Protein AF-A0A970T7T0-F1 (afdb_monomer_lite)

Secondary structure (DSSP, 8-state):
------HHHHH--EEETTEEBTTEEEEEEE-S-EEEEEEEEETTEEEEEEEEEE-TT---SEEEEE--HHHHHH--S-EEE-SSSEEEEEE-SS--EEEEEEEEETTEEEEETTS--TT-EEEEE--S-EEEEEEETTTTEEEEEEEPPP-TTTGGG--S--EEEE-HHHHHH-SEEEE-TTPEEEEE-BTTB---EEEEEEPPPHHHHHHHHHHHHHHHHTTT-PPPTTTHHHHHHHHSS--

Sequence (243 aa):
MNTILNRNLLENTNFSSNTLSPFSFLVHPLAKPGTYGIEIYENNNLIHTNQIISSNENKETSLNIDLYLPSLRAQKGSFKINGDHAYLLFYNSQSFSKNRVIIKDKDSVVYDSISPVKGDLFVLNLLKPGEYTLNSNSLKTSMKLNVQYPDLKRDKLSDAMTRINLNSHSIKAIDSQSLLPNQGVIIQLGDGLKDFNIEYTKSYDKKLENSVVNELKRMARSGIKVPTDRSKKQIIKKFSIRK

Structure (mmCIF, N/CA/C/O backbone):
data_AF-A0A970T7T0-F1
#
_entry.id   AF-A0A970T7T0-F1
#
loop_
_atom_site.group_PDB
_atom_site.id
_atom_site.type_symbol
_atom_site.label_atom_id
_atom_site.label_alt_id
_atom_site.label_comp_id
_atom_site.label_asym_id
_atom_site.label_entity_id
_atom_site.label_seq_id
_atom_site.pdbx_PDB_ins_code
_atom_site.Cartn_x
_atom_site.Cartn_y
_atom_site.Cartn_z
_atom_site.occupancy
_atom_site.B_iso_or_equiv
_atom_site.auth_seq_id
_atom_site.auth_comp_id
_atom_site.auth_asym_id
_atom_site.auth_atom_id
_atom_site.pdbx_PDB_model_num
ATOM 1 N N . MET A 1 1 ? 23.443 24.463 7.632 1.00 42.34 1 MET A N 1
ATOM 2 C CA . MET A 1 1 ? 22.574 23.279 7.784 1.00 42.34 1 MET A CA 1
ATOM 3 C C . MET A 1 1 ? 23.032 22.266 6.745 1.00 42.34 1 MET A C 1
ATOM 5 O O . MET A 1 1 ? 22.950 22.575 5.564 1.00 42.34 1 MET A O 1
ATOM 9 N N . ASN A 1 2 ? 23.631 21.144 7.153 1.00 42.06 2 ASN A N 1
ATOM 10 C CA . ASN A 1 2 ? 24.108 20.130 6.207 1.00 42.06 2 ASN A CA 1
ATOM 11 C C . ASN A 1 2 ? 22.938 19.219 5.833 1.00 42.06 2 ASN A C 1
ATOM 13 O O . ASN A 1 2 ? 22.424 18.500 6.685 1.00 42.06 2 ASN A O 1
ATOM 17 N N . THR A 1 3 ? 22.508 19.258 4.575 1.00 53.78 3 THR A N 1
ATOM 18 C CA . THR A 1 3 ? 21.511 18.319 4.055 1.00 53.78 3 THR A CA 1
ATOM 19 C C . THR A 1 3 ? 22.173 16.956 3.881 1.00 53.78 3 THR A C 1
ATOM 21 O O . THR A 1 3 ? 22.986 16.770 2.978 1.00 53.78 3 THR A O 1
ATOM 24 N N . ILE A 1 4 ? 21.852 16.004 4.757 1.00 67.62 4 ILE A N 1
ATOM 25 C CA . ILE A 1 4 ? 22.320 14.620 4.642 1.00 67.62 4 ILE A CA 1
ATOM 26 C C . ILE A 1 4 ? 21.318 13.866 3.771 1.00 67.62 4 ILE A C 1
ATOM 28 O O . ILE A 1 4 ? 20.176 13.642 4.166 1.00 67.62 4 ILE A O 1
ATOM 32 N N . LEU A 1 5 ? 21.742 13.490 2.566 1.00 69.00 5 LEU A N 1
ATOM 33 C CA . LEU A 1 5 ? 20.943 12.659 1.674 1.00 69.00 5 LEU A CA 1
ATOM 34 C C . LEU A 1 5 ? 21.033 11.201 2.132 1.00 69.00 5 LEU A C 1
ATOM 36 O O . LEU A 1 5 ? 22.108 10.601 2.080 1.00 69.00 5 LEU A O 1
ATOM 40 N N . ASN A 1 6 ? 19.915 10.611 2.556 1.00 72.56 6 ASN A N 1
ATOM 41 C CA . ASN A 1 6 ? 19.882 9.189 2.883 1.00 72.56 6 ASN A CA 1
ATOM 42 C C . ASN A 1 6 ? 19.866 8.363 1.588 1.00 72.56 6 ASN A C 1
ATOM 44 O O . ASN A 1 6 ? 18.818 8.084 1.006 1.00 72.56 6 ASN A O 1
ATOM 48 N N . ARG A 1 7 ? 21.062 7.993 1.127 1.00 76.94 7 ARG A N 1
ATOM 49 C CA . ARG A 1 7 ? 21.278 7.249 -0.118 1.00 76.94 7 ARG A CA 1
ATOM 50 C C . ARG A 1 7 ? 20.513 5.923 -0.158 1.00 76.94 7 ARG A C 1
ATOM 52 O O . ARG A 1 7 ? 19.987 5.574 -1.208 1.00 76.94 7 ARG A O 1
ATOM 59 N N . ASN A 1 8 ? 20.365 5.250 0.983 1.00 75.00 8 ASN A N 1
ATOM 60 C CA . ASN A 1 8 ? 19.641 3.981 1.069 1.00 75.00 8 ASN A CA 1
ATOM 61 C C . ASN A 1 8 ? 18.155 4.131 0.720 1.00 75.00 8 ASN A C 1
ATOM 63 O O . ASN A 1 8 ? 17.565 3.201 0.182 1.00 75.00 8 ASN A O 1
ATOM 67 N N . LEU A 1 9 ? 17.552 5.298 0.981 1.00 73.25 9 LEU A N 1
ATOM 68 C CA . LEU A 1 9 ? 16.178 5.573 0.556 1.00 73.25 9 LEU A CA 1
ATOM 69 C C . LEU A 1 9 ? 16.088 5.647 -0.974 1.00 73.25 9 LEU A C 1
ATOM 71 O O . LEU A 1 9 ? 15.181 5.073 -1.565 1.00 73.25 9 LEU A O 1
ATOM 75 N N . LEU A 1 10 ? 17.049 6.314 -1.616 1.00 76.75 10 LEU A N 1
ATOM 76 C CA . LEU A 1 10 ? 17.049 6.543 -3.065 1.00 76.75 10 LEU A CA 1
ATOM 77 C C . LEU A 1 10 ? 17.470 5.321 -3.885 1.00 76.75 10 LEU A C 1
ATOM 79 O O . LEU A 1 10 ? 17.088 5.197 -5.046 1.00 76.75 10 LEU A O 1
ATOM 83 N N . GLU A 1 11 ? 18.290 4.449 -3.305 1.00 80.56 11 GLU A N 1
ATOM 84 C CA . GLU A 1 11 ? 18.780 3.239 -3.968 1.00 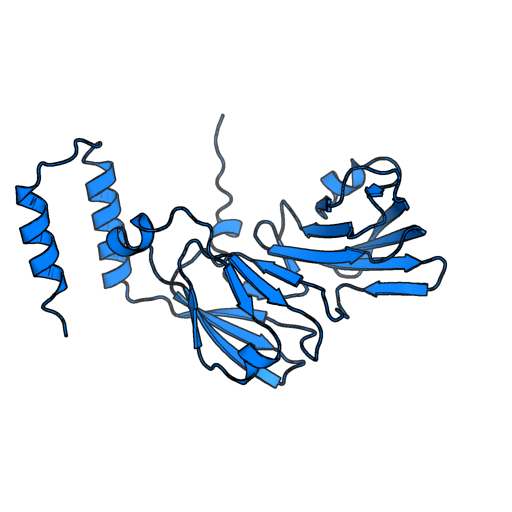80.56 11 GLU A CA 1
ATOM 85 C C . GLU A 1 11 ? 17.885 2.023 -3.734 1.00 80.56 11 GLU A C 1
ATOM 87 O O . GLU A 1 11 ? 18.075 0.999 -4.399 1.00 80.56 11 GLU A O 1
ATOM 92 N N . ASN A 1 12 ? 16.898 2.120 -2.835 1.00 82.81 12 ASN A N 1
ATOM 93 C CA . ASN A 1 12 ? 15.974 1.020 -2.650 1.00 82.81 12 ASN A CA 1
ATOM 94 C C . ASN A 1 12 ? 15.114 0.827 -3.903 1.00 82.81 12 ASN A C 1
ATOM 96 O O . ASN A 1 12 ? 14.563 1.754 -4.493 1.00 82.81 12 ASN A O 1
ATOM 100 N N . THR A 1 13 ? 15.044 -0.426 -4.311 1.00 88.12 13 THR A N 1
ATOM 101 C CA . THR A 1 13 ? 14.460 -0.884 -5.564 1.00 88.12 13 THR A CA 1
ATOM 102 C C . THR A 1 13 ? 13.574 -2.113 -5.364 1.00 88.12 13 THR A C 1
ATOM 104 O O . THR A 1 13 ? 13.055 -2.653 -6.338 1.00 88.12 13 THR A O 1
ATOM 107 N N . ASN A 1 14 ? 13.377 -2.525 -4.107 1.00 90.44 14 ASN A N 1
ATOM 108 C CA . ASN A 1 14 ? 12.529 -3.641 -3.724 1.00 90.44 14 ASN A CA 1
ATOM 109 C C . ASN A 1 14 ? 11.437 -3.149 -2.776 1.00 90.44 14 ASN A C 1
ATOM 111 O O . ASN A 1 14 ? 11.719 -2.547 -1.736 1.00 90.44 14 ASN A O 1
ATOM 115 N N . PHE A 1 15 ? 10.188 -3.423 -3.132 1.00 92.38 15 PHE A N 1
ATOM 116 C CA . PHE A 1 15 ? 9.011 -2.994 -2.388 1.00 92.38 15 PHE A CA 1
ATOM 117 C C . PHE A 1 15 ? 8.087 -4.182 -2.166 1.00 92.38 15 PHE A C 1
ATOM 119 O O . PHE A 1 15 ? 7.954 -5.044 -3.027 1.00 92.38 15 PHE A O 1
ATOM 126 N N . SER A 1 16 ? 7.432 -4.223 -1.016 1.00 92.88 16 SER A N 1
ATOM 127 C CA . SER A 1 16 ? 6.485 -5.276 -0.660 1.00 92.88 16 SER A CA 1
ATOM 128 C C . SER A 1 16 ? 5.250 -4.639 -0.051 1.00 92.88 16 SER A C 1
ATOM 130 O O . SER A 1 16 ? 5.368 -3.651 0.676 1.00 92.88 16 SER A O 1
ATOM 132 N N . SER A 1 17 ? 4.082 -5.227 -0.289 1.00 93.25 17 SER A N 1
ATOM 133 C CA . SER A 1 17 ? 2.818 -4.770 0.293 1.00 93.25 17 SER A CA 1
ATOM 134 C C . SER A 1 17 ? 2.798 -4.814 1.827 1.00 93.25 17 SER A C 1
ATOM 136 O O . SER A 1 17 ? 2.003 -4.113 2.445 1.00 93.25 17 SER A O 1
ATOM 138 N N . ASN A 1 18 ? 3.673 -5.612 2.453 1.00 91.25 18 ASN A N 1
ATOM 139 C CA . ASN A 1 18 ? 3.819 -5.696 3.912 1.00 91.25 18 ASN A CA 1
ATOM 140 C C . ASN A 1 18 ? 4.935 -4.808 4.490 1.00 91.25 18 ASN A C 1
ATOM 142 O O . ASN A 1 18 ? 5.164 -4.843 5.698 1.00 91.25 18 ASN A O 1
ATOM 146 N N . THR A 1 19 ? 5.631 -4.038 3.649 1.00 92.00 19 THR A N 1
ATOM 147 C CA . THR A 1 19 ? 6.710 -3.139 4.064 1.00 92.00 19 THR A CA 1
ATOM 148 C C . THR A 1 19 ? 6.323 -1.700 3.746 1.00 92.00 19 THR A C 1
ATOM 150 O O . THR A 1 19 ? 6.212 -1.313 2.580 1.00 92.00 19 THR A O 1
ATOM 153 N N . LEU A 1 20 ? 6.157 -0.887 4.786 1.00 92.44 20 LEU A N 1
ATOM 154 C CA . LEU A 1 20 ? 5.926 0.547 4.643 1.00 92.44 20 LEU A CA 1
ATOM 155 C C . LEU A 1 20 ? 7.251 1.299 4.666 1.00 92.44 20 LEU A C 1
ATOM 157 O O . LEU A 1 20 ? 8.249 0.819 5.210 1.00 92.44 20 LEU A O 1
ATOM 161 N N . SER A 1 21 ? 7.275 2.448 3.996 1.00 89.12 21 SER A N 1
ATOM 162 C CA . SER A 1 21 ? 8.504 3.196 3.759 1.00 89.12 21 SER A CA 1
ATOM 163 C C . SER A 1 21 ? 8.245 4.683 3.546 1.00 89.12 21 SER A C 1
ATOM 165 O O . SER A 1 21 ? 7.092 5.083 3.385 1.00 89.12 21 SER A O 1
ATOM 167 N N . PRO A 1 22 ? 9.297 5.510 3.431 1.00 88.00 22 PRO A N 1
ATOM 168 C CA . PRO A 1 22 ? 9.114 6.928 3.128 1.00 88.00 22 PRO A CA 1
ATOM 169 C C . PRO A 1 22 ? 8.488 7.188 1.749 1.00 88.00 22 PRO A C 1
ATOM 171 O O . PRO A 1 22 ? 7.989 8.281 1.497 1.00 88.00 22 PRO A O 1
ATOM 174 N N . PHE A 1 23 ? 8.512 6.196 0.850 1.00 87.00 23 PHE A N 1
ATOM 175 C CA . PHE A 1 23 ? 7.967 6.289 -0.507 1.00 87.00 23 PHE A CA 1
ATOM 176 C C . PHE A 1 23 ? 6.775 5.367 -0.747 1.00 87.00 23 PHE A C 1
ATOM 178 O O . PHE A 1 23 ? 6.356 5.219 -1.896 1.00 87.00 23 PHE A O 1
ATOM 185 N N . SER A 1 24 ? 6.242 4.741 0.304 1.00 91.06 24 SER A N 1
ATOM 186 C CA . SER A 1 24 ? 5.063 3.892 0.205 1.00 91.06 24 SER A CA 1
ATOM 187 C C . SER A 1 24 ? 4.129 4.075 1.389 1.00 91.06 24 SER A C 1
ATOM 189 O O . SER A 1 24 ? 4.560 4.197 2.534 1.00 91.06 24 SER A O 1
ATOM 191 N N . PHE A 1 25 ? 2.833 4.068 1.113 1.00 93.50 25 PHE A N 1
ATOM 192 C CA . PHE A 1 25 ? 1.818 4.199 2.143 1.00 93.50 25 PHE A CA 1
ATOM 193 C C . PHE A 1 25 ? 0.591 3.357 1.832 1.00 93.50 25 PHE A C 1
ATOM 195 O O . PHE A 1 25 ? 0.251 3.101 0.677 1.00 93.50 25 PHE A O 1
ATOM 202 N N . LEU A 1 26 ? -0.063 2.922 2.897 1.00 96.50 26 LEU A N 1
ATOM 203 C CA . LEU A 1 26 ? -1.280 2.133 2.867 1.00 96.50 26 LEU A CA 1
ATOM 204 C C . LEU A 1 26 ? -2.449 3.032 3.248 1.00 96.50 26 LEU A C 1
ATOM 206 O O . LEU A 1 26 ? -2.355 3.793 4.207 1.00 96.50 26 LEU A O 1
ATOM 210 N N . VAL A 1 27 ? -3.540 2.949 2.501 1.00 96.38 27 VAL A N 1
ATOM 211 C CA . VAL A 1 27 ? -4.749 3.736 2.727 1.00 96.38 27 VAL A CA 1
ATOM 212 C C . VAL A 1 27 ? -5.906 2.792 3.000 1.00 96.38 27 VAL A C 1
ATOM 214 O O . VAL A 1 27 ? -6.152 1.881 2.210 1.00 96.38 27 VAL A O 1
ATOM 217 N N . HIS A 1 28 ? -6.620 3.040 4.092 1.00 96.00 28 HIS A N 1
ATOM 218 C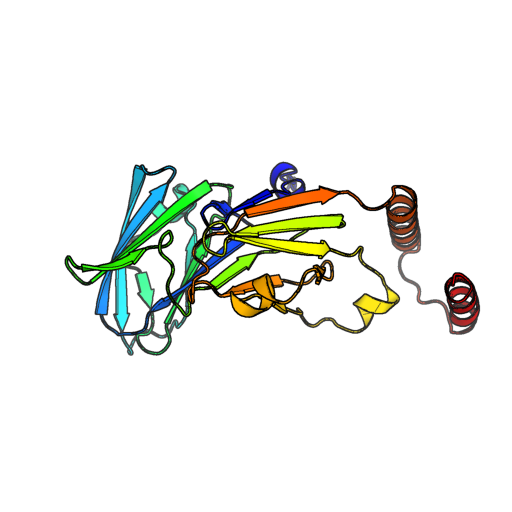 CA . HIS A 1 28 ? -7.822 2.311 4.472 1.00 96.00 28 HIS A CA 1
ATOM 219 C C . HIS A 1 28 ? -9.004 3.280 4.625 1.00 96.00 28 HIS A C 1
ATOM 221 O O . HIS A 1 28 ? -8.899 4.236 5.401 1.00 96.00 28 HIS A O 1
ATOM 227 N N . PRO A 1 29 ? -10.125 3.073 3.913 1.00 94.31 29 PRO A N 1
ATOM 228 C CA . PRO A 1 29 ? -11.343 3.836 4.148 1.00 94.31 29 PRO A CA 1
ATOM 229 C C . PRO A 1 29 ? -12.037 3.365 5.433 1.00 94.31 29 PRO A C 1
ATOM 231 O O . PRO A 1 29 ? -12.424 2.204 5.551 1.00 94.31 29 PRO A O 1
ATOM 234 N N . LEU A 1 30 ? -12.263 4.280 6.373 1.00 91.94 30 LEU A N 1
ATOM 235 C CA . LEU A 1 30 ? -13.041 4.017 7.580 1.00 91.94 30 LEU A CA 1
ATOM 236 C C . LEU A 1 30 ? -14.498 4.425 7.329 1.00 91.94 30 LEU A C 1
ATOM 238 O O . LEU A 1 30 ? -14.818 5.603 7.192 1.00 91.94 30 LEU A O 1
ATOM 242 N N . ALA A 1 31 ? -15.376 3.431 7.209 1.00 79.75 31 ALA A N 1
ATOM 243 C CA . ALA A 1 31 ? -16.702 3.631 6.626 1.00 79.75 31 ALA A CA 1
ATOM 244 C C . ALA A 1 31 ? -17.789 4.119 7.598 1.00 79.75 31 ALA A C 1
ATOM 246 O O . ALA A 1 31 ? -18.868 4.485 7.136 1.00 79.75 31 ALA A O 1
ATOM 247 N N . LYS A 1 32 ? -17.575 4.037 8.917 1.00 88.44 32 LYS A N 1
ATOM 248 C CA . LYS A 1 32 ? -18.618 4.320 9.910 1.00 88.44 32 LYS A CA 1
ATOM 249 C C . LYS A 1 32 ? -18.076 5.154 11.075 1.00 88.44 32 LYS A C 1
ATOM 251 O O . LYS A 1 32 ? -16.937 4.931 11.486 1.00 88.44 32 LYS A O 1
ATOM 256 N N . PRO A 1 33 ? -18.902 6.045 11.651 1.00 93.69 33 PRO A N 1
ATOM 257 C CA . PRO A 1 33 ? -18.618 6.652 12.944 1.00 93.69 33 PRO A CA 1
ATOM 258 C C . PRO A 1 33 ? -18.507 5.587 14.040 1.00 93.69 33 PRO A C 1
ATOM 260 O O . PRO A 1 33 ? -19.240 4.595 14.038 1.00 93.69 33 PRO A O 1
ATOM 263 N N . GLY A 1 34 ? -17.627 5.817 15.008 1.00 94.75 34 GLY A N 1
ATOM 264 C CA . GLY A 1 34 ? -17.376 4.892 16.106 1.00 94.75 34 GLY A CA 1
ATOM 265 C C . GLY A 1 34 ? -16.048 5.148 16.809 1.00 94.75 34 GLY A C 1
ATOM 266 O O . GLY A 1 34 ? -15.240 5.974 16.381 1.00 94.75 34 GLY A O 1
ATOM 267 N N . THR A 1 35 ? -15.817 4.411 17.893 1.00 96.12 35 THR A N 1
ATOM 268 C CA . THR A 1 35 ? -14.528 4.390 18.591 1.00 96.12 35 THR A CA 1
ATOM 269 C C . THR A 1 35 ? -13.853 3.060 18.323 1.00 96.12 35 THR A C 1
ATOM 271 O O . THR A 1 35 ? -14.355 2.013 18.726 1.00 96.12 35 THR A O 1
ATOM 274 N N . TYR A 1 36 ? -12.697 3.116 17.680 1.00 96.69 36 TYR A N 1
ATOM 275 C CA . TYR A 1 36 ? -11.934 1.949 17.272 1.00 96.69 36 TYR A CA 1
ATOM 276 C C . TYR A 1 36 ? -10.633 1.856 18.059 1.00 96.69 36 TYR A C 1
ATOM 278 O O . TYR A 1 36 ? -9.975 2.868 18.296 1.00 96.69 36 TYR A O 1
ATOM 286 N N . GLY A 1 37 ? -10.233 0.647 18.439 1.00 97.12 37 GLY A N 1
ATOM 287 C CA . GLY A 1 37 ? -8.870 0.374 18.887 1.00 97.12 37 GLY A CA 1
ATOM 288 C C . GLY A 1 37 ? -7.944 0.229 17.683 1.00 97.12 37 GLY A C 1
ATOM 289 O O . GLY A 1 37 ? -8.330 -0.378 16.689 1.00 97.12 37 GLY A O 1
ATOM 290 N N . ILE A 1 38 ? -6.727 0.761 17.766 1.00 97.06 38 ILE A N 1
ATOM 291 C CA . ILE A 1 38 ? -5.668 0.523 16.780 1.00 97.06 38 ILE A CA 1
ATOM 292 C C . ILE A 1 38 ? -4.473 -0.143 17.458 1.00 97.06 38 ILE A C 1
ATOM 294 O O . ILE A 1 38 ? -4.003 0.312 18.501 1.00 97.06 38 ILE A O 1
ATOM 298 N N . GLU A 1 39 ? -3.974 -1.207 16.840 1.00 97.38 39 GLU A N 1
ATOM 299 C CA . GLU A 1 39 ? -2.762 -1.921 17.228 1.00 97.38 39 GLU A CA 1
ATOM 300 C C . GLU A 1 39 ? -1.761 -1.852 16.075 1.00 97.38 39 GLU A C 1
ATOM 302 O O . GLU A 1 39 ? -2.084 -2.168 14.927 1.00 97.38 39 GLU A O 1
ATOM 307 N N . ILE A 1 40 ? -0.537 -1.428 16.381 1.00 96.94 40 ILE A N 1
ATOM 308 C CA . ILE A 1 40 ? 0.537 -1.284 15.402 1.00 96.94 40 ILE A CA 1
ATOM 309 C C . ILE A 1 40 ? 1.662 -2.228 15.786 1.00 96.94 40 ILE A C 1
ATOM 311 O O . ILE A 1 40 ? 2.213 -2.160 16.888 1.00 96.94 40 ILE A O 1
ATOM 315 N N . TYR A 1 41 ? 2.025 -3.078 14.836 1.00 96.62 41 TYR A N 1
ATOM 316 C CA . TYR A 1 41 ? 3.097 -4.042 14.962 1.00 96.62 41 TYR A CA 1
ATOM 317 C C . TYR A 1 41 ? 4.257 -3.674 14.042 1.00 96.62 41 TYR A C 1
ATOM 319 O O . TYR A 1 41 ? 4.061 -3.210 12.917 1.00 96.62 41 TYR A O 1
ATOM 327 N N . GLU A 1 42 ? 5.469 -3.950 14.500 1.00 94.88 42 GLU A N 1
ATOM 328 C CA . GLU A 1 42 ? 6.690 -3.906 13.704 1.00 94.88 42 GLU A CA 1
ATOM 329 C C . GLU A 1 42 ? 7.410 -5.246 13.843 1.00 94.88 42 GLU A C 1
ATOM 331 O O . GLU A 1 42 ? 7.682 -5.705 14.953 1.00 94.88 42 GLU A O 1
ATOM 336 N N . ASN A 1 43 ? 7.690 -5.902 12.714 1.00 92.69 43 ASN A N 1
ATOM 337 C CA . ASN A 1 43 ? 8.299 -7.236 12.689 1.00 92.69 43 ASN A CA 1
ATOM 338 C C . ASN A 1 43 ? 7.560 -8.240 13.602 1.00 92.69 43 ASN A C 1
ATOM 340 O O . ASN A 1 43 ? 8.187 -9.005 14.330 1.00 92.69 43 ASN A O 1
ATOM 344 N N . ASN A 1 44 ? 6.221 -8.215 13.566 1.00 93.25 44 ASN A N 1
ATOM 345 C CA . ASN A 1 44 ? 5.300 -9.010 14.395 1.00 93.25 44 ASN A CA 1
ATOM 346 C C . ASN A 1 44 ? 5.294 -8.703 15.904 1.00 93.25 44 ASN A C 1
ATOM 348 O O . ASN A 1 44 ? 4.557 -9.354 16.640 1.00 93.25 44 ASN A O 1
ATOM 352 N N . ASN A 1 45 ? 6.032 -7.697 16.371 1.00 96.00 45 ASN A N 1
ATOM 353 C CA . ASN A 1 45 ? 5.980 -7.249 17.762 1.00 96.00 45 ASN A CA 1
ATOM 354 C C . ASN A 1 45 ? 5.014 -6.075 17.898 1.00 96.00 45 ASN A C 1
ATOM 356 O O . ASN A 1 45 ? 5.092 -5.136 17.111 1.00 96.00 45 ASN A O 1
ATOM 360 N N . LEU A 1 46 ? 4.121 -6.108 18.890 1.00 96.38 46 LEU A N 1
ATOM 361 C CA . LEU A 1 46 ? 3.242 -4.978 19.194 1.00 96.38 46 LEU A CA 1
ATOM 362 C C . LEU A 1 46 ? 4.091 -3.812 19.716 1.00 96.38 46 LEU A C 1
ATOM 364 O O . LEU A 1 46 ? 4.736 -3.941 20.756 1.00 96.38 46 LEU A O 1
ATOM 368 N N . ILE A 1 47 ? 4.097 -2.686 19.002 1.00 95.25 47 ILE A N 1
ATOM 369 C CA . ILE A 1 47 ? 4.918 -1.515 19.352 1.00 95.25 47 ILE A CA 1
ATOM 370 C C . ILE A 1 47 ? 4.099 -0.317 19.831 1.00 95.25 47 ILE A C 1
ATOM 372 O O . ILE A 1 47 ? 4.643 0.557 20.513 1.00 95.25 47 ILE A O 1
ATOM 376 N N . HIS A 1 48 ? 2.814 -0.253 19.478 1.00 95.50 48 HIS A N 1
ATOM 377 C CA . HIS A 1 48 ? 1.943 0.849 19.864 1.00 95.50 48 HIS A CA 1
ATOM 378 C C . HIS A 1 48 ? 0.469 0.439 19.841 1.00 95.50 48 HIS A C 1
ATOM 380 O O . HIS A 1 48 ? 0.042 -0.346 18.993 1.00 95.50 48 HIS A O 1
ATOM 386 N N . THR A 1 49 ? -0.308 1.016 20.753 1.00 95.38 49 THR A N 1
ATOM 387 C CA . THR A 1 49 ? -1.766 0.899 20.794 1.00 95.38 49 THR A CA 1
ATOM 388 C C . THR A 1 49 ? -2.366 2.275 21.011 1.00 95.38 49 THR A C 1
ATOM 390 O O . THR A 1 49 ? -1.849 3.042 21.824 1.00 95.38 49 THR A O 1
ATOM 393 N N . ASN A 1 50 ? -3.465 2.577 20.330 1.00 95.50 50 ASN A N 1
ATOM 394 C CA . ASN A 1 50 ? -4.194 3.827 20.520 1.00 95.50 50 ASN A CA 1
ATOM 395 C C . ASN A 1 50 ? -5.689 3.636 20.200 1.00 95.50 50 ASN A C 1
ATOM 397 O O . ASN A 1 50 ? -6.149 2.517 19.969 1.00 95.50 50 ASN A O 1
ATOM 401 N N . GLN A 1 51 ? -6.449 4.726 20.175 1.00 95.81 51 GLN A N 1
ATOM 402 C CA . GLN A 1 51 ? -7.838 4.770 19.745 1.00 95.81 51 GLN A CA 1
ATOM 403 C C . GLN A 1 51 ? -8.025 5.733 18.574 1.00 95.81 51 GLN A C 1
ATOM 405 O O . GLN A 1 51 ? -7.365 6.768 18.495 1.00 95.81 51 GLN A O 1
ATOM 410 N N . ILE A 1 52 ? -8.975 5.412 17.703 1.00 95.81 52 ILE A N 1
ATOM 411 C CA . ILE A 1 52 ? -9.488 6.285 16.650 1.00 95.81 52 ILE A CA 1
ATOM 412 C C . ILE A 1 52 ? -10.937 6.612 17.002 1.00 95.81 52 ILE A C 1
ATOM 414 O O . ILE A 1 52 ? -11.769 5.717 17.114 1.00 95.81 52 ILE A O 1
ATOM 418 N N . ILE A 1 53 ? -11.238 7.891 17.175 1.00 95.56 53 ILE A N 1
ATOM 419 C CA . ILE A 1 53 ? -12.578 8.418 17.417 1.00 95.56 53 ILE A CA 1
ATOM 420 C C . ILE A 1 53 ? -13.074 9.015 16.104 1.00 95.56 53 ILE A C 1
ATOM 422 O O . ILE A 1 53 ? -12.655 10.102 15.695 1.00 95.56 53 ILE A O 1
ATOM 426 N N . SER A 1 54 ? -13.960 8.285 15.441 1.00 95.81 54 SER A N 1
ATOM 427 C CA . SER A 1 54 ? -14.605 8.684 14.199 1.00 95.81 54 SER A CA 1
ATOM 428 C C . SER A 1 54 ? -15.996 9.251 14.497 1.00 95.81 54 SER A C 1
ATOM 430 O O . SER A 1 54 ? -16.839 8.567 15.074 1.00 95.81 54 SER A O 1
ATOM 432 N N . SER A 1 55 ? -16.229 10.520 14.164 1.00 94.81 55 SER A N 1
ATOM 433 C CA . SER A 1 55 ? -17.492 11.226 14.431 1.00 94.81 55 SER A CA 1
ATOM 434 C C . SER A 1 55 ? -17.750 12.282 13.365 1.00 94.81 55 SER A C 1
ATOM 436 O O . SER A 1 55 ? -16.820 12.971 12.953 1.00 94.81 55 SER A O 1
ATOM 438 N N . ASN A 1 56 ? -19.008 12.465 12.963 1.00 92.19 56 ASN A N 1
ATOM 439 C CA . ASN A 1 56 ? -19.405 13.440 11.938 1.00 92.19 56 ASN A CA 1
ATOM 440 C C . ASN A 1 56 ? -19.172 14.900 12.372 1.00 92.19 56 ASN A C 1
ATOM 442 O O . ASN A 1 56 ? -19.162 15.796 11.535 1.00 92.19 56 ASN A O 1
ATOM 446 N N . GLU A 1 57 ? -18.929 15.140 13.663 1.00 92.12 57 GLU A N 1
ATOM 447 C CA . GLU A 1 57 ? -18.564 16.456 14.201 1.00 92.12 57 GLU A CA 1
ATOM 448 C C . GLU A 1 57 ? -17.090 16.825 13.954 1.00 92.12 57 GLU A C 1
ATOM 450 O O . GLU A 1 57 ? -16.720 18.002 13.986 1.00 92.12 57 GLU A O 1
ATOM 455 N N . ASN A 1 58 ? -16.223 15.836 13.713 1.00 91.25 58 ASN A N 1
ATOM 456 C CA . ASN A 1 58 ? -14.811 16.084 13.429 1.00 91.25 58 ASN A CA 1
ATOM 457 C C . ASN A 1 58 ? -14.645 16.626 12.004 1.00 91.25 58 ASN A C 1
ATOM 459 O O . ASN A 1 58 ? -15.328 16.189 11.087 1.00 91.25 58 ASN A O 1
ATOM 463 N N . LYS A 1 59 ? -13.708 17.553 11.785 1.00 89.38 59 LYS A N 1
ATOM 464 C CA . LYS A 1 59 ? -13.535 18.197 10.467 1.00 89.38 59 LYS A CA 1
ATOM 465 C C . LYS A 1 59 ? -12.658 17.406 9.497 1.00 89.38 59 LYS A C 1
ATOM 467 O O . LYS A 1 59 ? -12.896 17.435 8.296 1.00 89.38 59 LYS A O 1
ATOM 472 N N . GLU A 1 60 ? -11.636 16.734 10.015 1.00 91.75 60 GLU A N 1
ATOM 473 C CA . GLU A 1 60 ? -10.616 16.077 9.196 1.00 91.75 60 GLU A CA 1
ATOM 474 C C . GLU A 1 60 ? -11.155 14.786 8.584 1.00 91.75 60 GLU A C 1
ATOM 476 O O . GLU A 1 60 ? -11.558 13.887 9.314 1.00 91.75 60 GLU A O 1
ATOM 481 N N . THR A 1 61 ? -11.130 14.655 7.260 1.00 91.44 61 THR A N 1
ATOM 482 C CA . THR A 1 61 ? -11.527 13.425 6.546 1.00 91.44 61 THR A CA 1
ATOM 483 C C . THR A 1 61 ? -10.344 12.503 6.255 1.00 91.44 61 THR A C 1
ATOM 485 O O . THR A 1 61 ? -10.523 11.398 5.747 1.00 91.44 61 THR A O 1
ATOM 488 N N . SER A 1 62 ? -9.125 12.923 6.597 1.00 93.12 62 SER A N 1
ATOM 489 C CA . SER A 1 62 ? -7.911 12.126 6.451 1.00 93.12 62 SER A CA 1
ATOM 490 C C . SER A 1 62 ? -7.087 12.146 7.729 1.00 93.12 62 SER A C 1
ATOM 492 O O . SER A 1 62 ? -6.816 13.217 8.271 1.00 93.12 62 SER A O 1
ATOM 494 N N . LEU A 1 63 ? -6.629 10.977 8.166 1.00 94.44 63 LEU A N 1
ATOM 495 C CA . LEU A 1 63 ? -5.702 10.838 9.280 1.00 94.44 63 LEU A CA 1
ATOM 496 C C . LEU A 1 63 ? -4.418 10.169 8.801 1.00 94.44 63 LEU A C 1
ATOM 498 O O . LEU A 1 63 ? -4.418 9.002 8.414 1.00 94.44 63 LEU A O 1
ATOM 502 N N . ASN A 1 64 ? -3.318 10.908 8.893 1.00 94.62 64 ASN A N 1
ATOM 503 C CA . ASN A 1 64 ? -1.992 10.435 8.520 1.00 94.62 64 ASN A CA 1
ATOM 504 C C . ASN A 1 64 ? -1.266 9.930 9.772 1.00 94.62 64 ASN A C 1
ATOM 506 O O . ASN A 1 64 ? -1.017 10.696 10.704 1.00 94.62 64 ASN A O 1
ATOM 510 N N . ILE A 1 65 ? -0.917 8.648 9.792 1.00 95.06 65 ILE A N 1
ATOM 511 C CA . ILE A 1 65 ? -0.254 7.984 10.913 1.00 95.06 65 ILE A CA 1
ATOM 512 C C . ILE A 1 65 ? 1.136 7.543 10.452 1.00 95.06 65 ILE A C 1
ATOM 514 O O . ILE A 1 65 ? 1.288 6.572 9.705 1.00 95.06 65 ILE A O 1
ATOM 518 N N . ASP A 1 66 ? 2.151 8.272 10.916 1.00 95.19 66 ASP A N 1
ATOM 519 C CA . ASP A 1 66 ? 3.552 7.889 10.757 1.00 95.19 66 ASP A CA 1
ATOM 520 C C . ASP A 1 66 ? 3.893 6.779 11.749 1.00 95.19 66 ASP A C 1
ATOM 522 O O . ASP A 1 66 ? 3.896 6.998 12.958 1.00 95.19 66 ASP A O 1
ATOM 526 N N . LEU A 1 67 ? 4.194 5.596 11.226 1.00 95.06 67 LEU A N 1
ATOM 527 C CA . LEU A 1 67 ? 4.511 4.389 11.974 1.00 95.06 67 LEU A CA 1
ATOM 528 C C . LEU A 1 67 ? 5.950 4.356 12.501 1.00 95.06 67 LEU A C 1
ATOM 530 O O . LEU A 1 67 ? 6.328 3.402 13.183 1.00 95.06 67 LEU A O 1
ATOM 534 N N . TYR A 1 68 ? 6.762 5.376 12.212 1.00 93.62 68 TYR A N 1
ATOM 535 C CA . TYR A 1 68 ? 8.070 5.509 12.834 1.00 93.62 68 TYR A CA 1
ATOM 536 C C . TYR A 1 68 ? 7.915 5.644 14.357 1.00 93.62 68 TYR A C 1
ATOM 538 O O . TYR A 1 68 ? 7.258 6.558 14.854 1.00 93.62 68 TYR A O 1
ATOM 546 N N . LEU A 1 69 ? 8.517 4.726 15.121 1.00 89.25 69 LEU A N 1
ATOM 547 C CA . LEU A 1 69 ? 8.243 4.564 16.553 1.00 89.25 69 LEU A CA 1
ATOM 548 C C . LEU A 1 69 ? 8.390 5.856 17.390 1.00 89.25 69 LEU A C 1
ATOM 550 O O . LEU A 1 69 ? 7.518 6.111 18.226 1.00 89.25 69 LEU A O 1
ATOM 554 N N . PRO A 1 70 ? 9.425 6.699 17.199 1.00 90.25 70 PRO A N 1
ATOM 555 C CA . PRO A 1 70 ? 9.490 8.003 17.859 1.00 90.25 70 PRO A CA 1
ATOM 556 C C . PRO A 1 70 ? 8.307 8.926 17.534 1.00 90.25 70 PRO A C 1
ATOM 558 O O . PRO A 1 70 ? 7.791 9.567 18.448 1.00 90.25 70 PRO A O 1
ATOM 561 N N . SER A 1 71 ? 7.848 8.960 16.277 1.00 88.56 71 SER A N 1
ATOM 562 C CA . SER A 1 71 ? 6.663 9.723 15.859 1.00 88.56 71 SER A CA 1
ATOM 563 C C . SER A 1 71 ? 5.400 9.193 16.540 1.00 88.56 71 SER A C 1
ATOM 565 O O . SER A 1 71 ? 4.665 9.972 17.143 1.00 88.56 71 SER A O 1
ATOM 567 N N . LEU A 1 72 ? 5.188 7.869 16.532 1.00 89.81 72 LEU A N 1
ATOM 568 C CA . LEU A 1 72 ? 4.038 7.227 17.185 1.00 89.81 72 LEU A CA 1
ATOM 569 C C . LEU A 1 72 ? 3.982 7.524 18.684 1.00 89.81 72 LEU A C 1
ATOM 571 O O . LEU A 1 72 ? 2.938 7.880 19.217 1.00 89.81 72 LEU A O 1
ATOM 575 N N . ARG A 1 73 ? 5.115 7.409 19.385 1.00 88.56 73 ARG A N 1
ATOM 576 C CA . ARG A 1 73 ? 5.181 7.668 20.833 1.00 88.56 73 ARG A CA 1
ATOM 577 C C . ARG A 1 73 ? 4.956 9.135 21.191 1.00 88.56 73 ARG A C 1
ATOM 579 O O . ARG A 1 73 ? 4.540 9.423 22.310 1.00 88.56 73 ARG A O 1
ATOM 586 N N . ALA A 1 74 ? 5.253 10.054 20.274 1.00 87.81 74 ALA A N 1
ATOM 587 C CA . ALA A 1 74 ? 4.997 11.475 20.470 1.00 87.81 74 ALA A CA 1
ATOM 588 C C . ALA A 1 74 ? 3.505 11.829 20.335 1.00 87.81 74 ALA A C 1
ATOM 590 O O . ALA A 1 74 ? 3.073 12.850 20.875 1.00 87.81 74 ALA A O 1
ATOM 591 N N . GLN A 1 75 ? 2.713 10.997 19.651 1.00 83.94 75 GLN A N 1
ATOM 592 C CA . GLN A 1 75 ? 1.273 11.194 19.522 1.00 83.94 75 GLN A CA 1
ATOM 593 C C . GLN A 1 75 ? 0.585 10.894 20.860 1.00 83.94 75 GLN A C 1
ATOM 595 O O . GLN A 1 75 ? 0.635 9.782 21.383 1.00 83.94 75 GLN A O 1
ATOM 600 N N . LYS A 1 76 ? -0.041 11.922 21.440 1.00 79.88 76 LYS A N 1
ATOM 601 C CA . LYS A 1 76 ? -0.760 11.833 22.716 1.00 79.88 76 LYS A CA 1
ATOM 602 C C . LYS A 1 76 ? -2.264 11.767 22.479 1.00 79.88 76 LYS A C 1
ATOM 604 O O . LYS A 1 76 ? -2.795 12.536 21.683 1.00 79.88 76 LYS A O 1
ATOM 609 N N . GLY A 1 77 ? -2.941 10.929 23.262 1.00 88.12 77 GLY A N 1
ATOM 610 C CA . GLY A 1 77 ? -4.394 10.769 23.210 1.00 88.12 77 GLY A CA 1
ATOM 611 C C . GLY A 1 77 ? -4.875 10.054 21.947 1.00 88.12 77 GLY A C 1
ATOM 612 O O . GLY A 1 77 ? -4.075 9.513 21.187 1.00 88.12 77 GLY A O 1
ATOM 613 N N . SER A 1 78 ? -6.191 10.055 21.750 1.00 91.69 78 SER A N 1
ATOM 614 C CA . SER A 1 78 ? -6.850 9.381 20.630 1.00 91.69 78 SER A CA 1
ATOM 615 C C . SER A 1 78 ? -6.750 10.189 19.338 1.00 91.69 78 SER A C 1
ATOM 617 O O . SER A 1 78 ? -6.834 11.421 19.343 1.00 91.69 78 SER A O 1
ATOM 619 N N . PHE A 1 79 ? -6.674 9.488 18.214 1.00 92.94 79 PHE A N 1
ATOM 620 C CA . PHE A 1 79 ? -6.850 10.091 16.903 1.00 92.94 79 PHE A CA 1
ATOM 621 C C . PHE A 1 79 ? -8.307 10.481 16.684 1.00 92.94 79 PHE A C 1
ATOM 623 O O . PHE A 1 79 ? -9.204 9.729 17.048 1.00 92.94 79 PHE A O 1
ATOM 630 N N . LYS A 1 80 ? -8.558 11.637 16.071 1.00 93.62 80 LYS A N 1
ATOM 631 C CA . LYS A 1 80 ? -9.914 12.111 15.766 1.00 93.62 80 LYS A CA 1
ATOM 632 C C . LYS A 1 80 ? -10.059 12.315 14.268 1.00 93.62 80 LYS A C 1
ATOM 634 O O . LYS A 1 80 ? -9.209 12.961 13.664 1.00 93.62 80 LYS A O 1
ATOM 639 N N . ILE A 1 81 ? -11.123 11.771 13.690 1.00 95.06 81 ILE A N 1
ATOM 640 C CA . ILE A 1 81 ? -11.408 11.855 12.254 1.00 95.06 81 ILE A CA 1
ATOM 641 C C . ILE A 1 81 ? -12.921 11.955 12.017 1.00 95.06 81 ILE A C 1
ATOM 643 O O . ILE A 1 81 ? -13.716 11.552 12.869 1.00 95.06 81 ILE A O 1
ATOM 647 N N . ASN A 1 82 ? -13.331 12.539 10.897 1.00 93.06 82 ASN A N 1
ATOM 648 C CA . ASN A 1 82 ? -14.719 12.599 10.456 1.00 93.06 82 ASN A CA 1
ATOM 649 C C . ASN A 1 82 ? -15.291 11.177 10.263 1.00 93.06 82 ASN A C 1
ATOM 651 O O . ASN A 1 82 ? -14.543 10.237 9.997 1.00 93.06 82 ASN A O 1
ATOM 655 N N . GLY A 1 83 ? -16.595 10.996 10.472 1.00 87.44 83 GLY A N 1
ATOM 656 C CA . GLY A 1 83 ? -17.271 9.701 10.318 1.00 87.44 83 GLY A CA 1
ATOM 657 C C . GLY A 1 83 ? -17.829 9.415 8.925 1.00 87.44 83 GLY A C 1
ATOM 658 O O . GLY A 1 83 ? -18.070 8.254 8.598 1.00 87.44 83 GLY A O 1
ATOM 659 N N . ASP A 1 84 ? -17.949 10.441 8.088 1.00 84.12 84 ASP A N 1
ATOM 660 C CA . ASP A 1 84 ? -18.385 10.362 6.703 1.00 84.12 84 ASP A CA 1
ATOM 661 C C . ASP A 1 84 ? -17.159 10.421 5.773 1.00 84.12 84 ASP A C 1
ATOM 663 O O . ASP A 1 84 ? -16.490 11.444 5.628 1.00 84.12 84 ASP A O 1
ATOM 667 N N . HIS A 1 85 ? -16.869 9.305 5.100 1.00 76.81 85 HIS A N 1
ATOM 668 C CA . HIS A 1 85 ? -15.792 9.188 4.101 1.00 76.81 85 HIS A CA 1
ATOM 669 C C . HIS A 1 85 ? -14.368 9.430 4.638 1.00 76.81 85 HIS A C 1
ATOM 671 O O . HIS A 1 85 ? -13.537 10.050 3.969 1.00 76.81 85 HIS A O 1
ATOM 677 N N . ALA A 1 86 ? -14.070 8.910 5.829 1.00 90.62 86 ALA A N 1
ATOM 678 C CA . ALA A 1 86 ? -12.742 8.983 6.422 1.00 90.62 86 ALA A CA 1
ATOM 679 C C . ALA A 1 86 ? -11.718 8.071 5.729 1.00 90.62 86 ALA A C 1
ATOM 681 O O . ALA A 1 86 ? -12.010 6.920 5.404 1.00 90.62 86 ALA A O 1
ATOM 682 N N . TYR A 1 87 ? -10.480 8.549 5.601 1.00 94.31 87 TYR A N 1
ATOM 683 C CA . TYR A 1 87 ? -9.337 7.761 5.141 1.00 94.31 87 TYR A CA 1
ATOM 684 C C . TYR A 1 87 ? -8.218 7.762 6.177 1.00 94.31 87 TYR A C 1
ATOM 686 O O . TYR A 1 87 ? -7.778 8.810 6.650 1.00 94.31 87 TYR A O 1
ATOM 694 N N . LEU A 1 88 ? -7.722 6.575 6.495 1.00 96.12 88 LEU A N 1
ATOM 695 C CA . LEU A 1 88 ? -6.541 6.378 7.321 1.00 96.12 88 LEU A CA 1
ATOM 696 C C . LEU A 1 88 ? -5.359 6.106 6.399 1.00 96.12 88 LEU A C 1
ATOM 698 O O . LEU A 1 88 ? -5.431 5.204 5.566 1.00 96.12 88 LEU A O 1
ATOM 702 N N . LEU A 1 89 ? -4.288 6.879 6.537 1.00 96.19 89 LEU A N 1
ATOM 703 C CA . LEU A 1 89 ? -3.073 6.753 5.744 1.00 96.19 89 LEU A CA 1
ATOM 704 C C . LEU A 1 89 ? -1.917 6.360 6.659 1.00 96.19 89 LEU A C 1
ATOM 706 O O . LEU A 1 89 ? -1.527 7.117 7.545 1.00 96.19 89 LEU A O 1
ATOM 710 N N . PHE A 1 90 ? -1.353 5.183 6.424 1.00 96.44 90 PHE A N 1
ATOM 711 C CA . PHE A 1 90 ? -0.255 4.613 7.196 1.00 96.44 90 PHE A CA 1
ATOM 712 C C . PHE A 1 90 ? 1.028 4.621 6.376 1.00 96.44 90 PHE A C 1
ATOM 714 O O . PHE A 1 90 ? 1.056 4.129 5.249 1.00 96.44 90 PHE A O 1
ATOM 721 N N . TYR A 1 91 ? 2.106 5.147 6.944 1.00 95.50 91 TYR A N 1
ATOM 722 C CA . TYR A 1 91 ? 3.410 5.238 6.285 1.00 95.50 91 TYR A CA 1
ATOM 723 C C . TYR A 1 91 ? 4.525 5.182 7.322 1.00 95.50 91 TYR A C 1
ATOM 725 O O . TYR A 1 91 ? 4.264 5.377 8.500 1.00 95.50 91 TYR A O 1
ATOM 733 N N . ASN A 1 92 ? 5.765 4.926 6.912 1.00 93.56 92 ASN A N 1
ATOM 734 C CA . ASN A 1 92 ? 6.912 5.001 7.816 1.00 93.56 92 ASN A CA 1
ATOM 735 C C . ASN A 1 92 ? 7.888 6.047 7.287 1.00 93.56 92 ASN A C 1
ATOM 737 O O . ASN A 1 92 ? 8.523 5.840 6.257 1.00 93.56 92 ASN A O 1
ATOM 741 N N . SER A 1 93 ? 7.986 7.193 7.961 1.00 91.31 93 SER A N 1
ATOM 742 C CA . SER A 1 93 ? 8.709 8.350 7.424 1.00 91.31 93 SER A CA 1
ATOM 743 C C . SER A 1 93 ? 10.233 8.203 7.413 1.00 91.31 93 SER A C 1
ATOM 745 O O . SER A 1 93 ? 10.900 8.974 6.721 1.00 91.31 93 SER A O 1
ATOM 747 N N . GLN A 1 94 ? 10.798 7.234 8.146 1.00 88.38 94 GLN A N 1
ATOM 748 C CA . GLN A 1 94 ? 12.251 7.127 8.348 1.00 88.38 94 GLN A CA 1
ATOM 749 C C . GLN A 1 94 ? 12.859 5.778 7.954 1.00 88.38 94 GLN A C 1
ATOM 751 O O . GLN A 1 94 ? 14.066 5.717 7.711 1.00 88.38 94 GLN A O 1
ATOM 756 N N . SER A 1 95 ? 12.081 4.695 7.894 1.00 85.88 95 SER A N 1
ATOM 757 C CA . SER A 1 95 ? 12.623 3.358 7.637 1.00 85.88 95 SER A CA 1
ATOM 758 C C . SER A 1 95 ? 11.745 2.513 6.720 1.00 85.88 95 SER A C 1
ATOM 760 O O . SER A 1 95 ? 10.545 2.732 6.587 1.00 85.88 95 SER A O 1
ATOM 762 N N . PHE A 1 96 ? 12.372 1.526 6.077 1.00 88.75 96 PHE A N 1
ATOM 763 C CA . PHE A 1 96 ? 11.666 0.418 5.441 1.00 88.75 96 PHE A CA 1
ATOM 764 C C . PHE A 1 96 ? 11.411 -0.634 6.508 1.00 88.75 96 PHE A C 1
ATOM 766 O O . PHE A 1 96 ? 12.356 -1.278 6.967 1.00 88.75 96 PHE A O 1
ATOM 773 N N . SER A 1 97 ? 10.158 -0.793 6.918 1.00 91.00 97 SER A N 1
ATOM 774 C CA . SER A 1 97 ? 9.824 -1.701 8.009 1.00 91.00 97 SER A CA 1
ATOM 775 C C . SER A 1 97 ? 8.589 -2.531 7.706 1.00 91.00 97 SER A C 1
ATOM 777 O O . SER A 1 97 ? 7.649 -2.072 7.052 1.00 91.00 97 SER A O 1
ATOM 779 N N . LYS A 1 98 ? 8.603 -3.779 8.183 1.00 93.94 98 LYS A N 1
ATOM 780 C CA . LYS A 1 98 ? 7.443 -4.664 8.116 1.00 93.94 98 LYS A CA 1
ATOM 781 C C . LYS A 1 98 ? 6.453 -4.240 9.183 1.00 93.94 98 LYS A C 1
ATOM 783 O O . LYS A 1 98 ? 6.536 -4.686 10.331 1.00 93.94 98 LYS A O 1
ATOM 788 N N . ASN A 1 99 ? 5.541 -3.363 8.796 1.00 94.38 99 ASN A N 1
ATOM 789 C CA . ASN A 1 99 ? 4.499 -2.870 9.672 1.00 94.38 99 ASN A CA 1
ATOM 790 C C . ASN A 1 99 ? 3.188 -3.619 9.419 1.00 94.38 99 ASN A C 1
ATOM 792 O O . ASN A 1 99 ? 2.812 -3.870 8.274 1.00 94.38 99 ASN A O 1
ATOM 796 N N . ARG A 1 100 ? 2.477 -3.947 10.499 1.00 96.19 100 ARG A N 1
ATOM 797 C CA . ARG A 1 100 ? 1.098 -4.438 10.441 1.00 96.19 100 ARG A CA 1
ATOM 798 C C . ARG A 1 100 ? 0.217 -3.542 11.293 1.00 96.19 100 ARG A C 1
ATOM 800 O O . ARG A 1 100 ? 0.574 -3.233 12.426 1.00 96.19 100 ARG A O 1
ATOM 807 N N . VAL A 1 101 ? -0.919 -3.145 10.744 1.00 96.88 101 VAL A N 1
ATOM 808 C CA . VAL A 1 101 ? -1.920 -2.336 11.434 1.00 96.88 101 VAL A CA 1
ATOM 809 C C . VAL A 1 101 ? -3.189 -3.158 11.559 1.00 96.88 101 VAL A C 1
ATOM 811 O O . VAL A 1 101 ? -3.689 -3.677 10.562 1.00 96.88 101 VAL A O 1
ATOM 814 N N . ILE A 1 102 ? -3.700 -3.263 12.781 1.00 97.56 102 ILE A N 1
ATOM 815 C CA . ILE A 1 102 ? -4.984 -3.890 13.083 1.00 97.56 102 ILE A CA 1
ATOM 816 C C . ILE A 1 102 ? -5.894 -2.817 13.670 1.00 97.56 102 ILE A C 1
ATOM 818 O O . ILE A 1 102 ? -5.488 -2.089 14.576 1.00 97.56 102 ILE A O 1
ATOM 822 N N . ILE A 1 103 ? -7.124 -2.728 13.171 1.00 96.88 103 ILE A N 1
ATOM 823 C CA . ILE A 1 103 ? -8.168 -1.879 13.748 1.00 96.88 103 ILE A CA 1
ATOM 824 C C . ILE A 1 103 ? -9.286 -2.779 14.253 1.00 96.88 103 ILE A C 1
ATOM 826 O O . ILE A 1 103 ? -9.729 -3.700 13.558 1.00 96.88 103 ILE A O 1
ATOM 830 N N . LYS A 1 104 ? -9.742 -2.502 15.472 1.00 97.00 104 LYS A N 1
ATOM 831 C CA . LYS A 1 104 ? -10.791 -3.248 16.157 1.00 97.00 104 LYS A CA 1
ATOM 832 C C . LYS A 1 104 ? -11.969 -2.345 16.489 1.00 97.00 104 LYS A C 1
ATOM 834 O O . LYS A 1 104 ? -11.779 -1.236 16.982 1.00 97.00 104 LYS A O 1
ATOM 839 N N . ASP A 1 105 ? -13.176 -2.839 16.254 1.00 95.19 105 ASP A N 1
ATOM 840 C CA . ASP A 1 105 ? -14.400 -2.313 16.856 1.00 95.19 105 ASP A CA 1
ATOM 841 C C . ASP A 1 105 ? -14.751 -3.221 18.036 1.00 95.19 105 ASP A C 1
ATOM 843 O O . ASP A 1 105 ? -15.122 -4.386 17.851 1.00 95.19 105 ASP A O 1
ATOM 847 N N . LYS A 1 106 ? -14.550 -2.709 19.255 1.00 92.06 106 LYS A N 1
ATOM 848 C CA . LYS A 1 106 ? -14.549 -3.507 20.491 1.00 92.06 106 LYS A CA 1
ATOM 849 C C . LYS A 1 106 ? -13.563 -4.679 20.358 1.00 92.06 106 LYS A C 1
ATOM 851 O O . LYS A 1 106 ? -12.369 -4.446 20.193 1.00 92.06 106 LYS A O 1
ATOM 856 N N . ASP A 1 107 ? -14.058 -5.914 20.374 1.00 92.06 107 ASP A N 1
ATOM 857 C CA . ASP A 1 107 ? -13.248 -7.131 20.268 1.00 92.06 107 ASP A CA 1
ATOM 858 C C . ASP A 1 107 ? -13.141 -7.669 18.829 1.00 92.06 107 ASP A C 1
ATOM 860 O O . ASP A 1 107 ? -12.381 -8.602 18.565 1.00 92.06 107 ASP A O 1
ATOM 864 N N . SER A 1 108 ? -13.881 -7.090 17.876 1.00 95.00 108 SER A N 1
ATOM 865 C CA . SER A 1 108 ? -13.899 -7.547 16.485 1.00 95.00 108 SER A CA 1
ATOM 866 C C . SER A 1 108 ? -12.840 -6.831 15.658 1.00 95.00 108 SER A C 1
ATOM 868 O O . SER A 1 108 ? -12.847 -5.606 15.562 1.00 95.00 108 SER A O 1
ATOM 870 N N . VAL A 1 109 ? -11.974 -7.586 14.979 1.00 95.81 109 VAL A N 1
ATOM 871 C CA . VAL A 1 109 ? -11.062 -7.030 13.968 1.00 95.81 109 VAL A CA 1
ATOM 872 C C . VAL A 1 109 ? -11.880 -6.588 12.756 1.00 95.81 109 VAL A C 1
ATOM 874 O O . VAL A 1 109 ? -12.521 -7.410 12.106 1.00 95.81 109 VAL A O 1
ATOM 877 N N . VAL A 1 110 ? -11.863 -5.289 12.461 1.00 94.31 110 VAL A N 1
ATOM 878 C CA . VAL A 1 110 ? -12.549 -4.698 11.298 1.00 94.31 110 VAL A CA 1
ATOM 879 C C . VAL A 1 110 ? -11.590 -4.389 10.154 1.00 94.31 110 VAL A C 1
ATOM 881 O O . VAL A 1 110 ? -12.018 -4.277 9.009 1.00 94.31 110 VAL A O 1
ATOM 884 N N . TYR A 1 111 ? -10.296 -4.295 10.452 1.00 95.19 111 TYR A N 1
ATOM 885 C CA . TYR A 1 111 ? -9.249 -4.131 9.456 1.00 95.19 111 TYR A CA 1
ATOM 886 C C . TYR A 1 111 ? -7.948 -4.768 9.928 1.00 95.19 111 TYR A C 1
ATOM 888 O O . TYR A 1 111 ? -7.580 -4.675 11.100 1.00 95.19 111 TYR A O 1
ATOM 896 N N . ASP A 1 112 ? -7.247 -5.390 8.987 1.00 96.00 112 ASP A N 1
ATOM 897 C CA . ASP A 1 112 ? -5.919 -5.946 9.177 1.00 96.00 112 ASP A CA 1
ATOM 898 C C . ASP A 1 112 ? -5.113 -5.749 7.893 1.00 96.00 112 ASP A C 1
ATOM 900 O O . ASP A 1 112 ? -5.460 -6.288 6.842 1.00 96.00 112 ASP A O 1
ATOM 904 N N . SER A 1 113 ? -4.019 -4.994 7.972 1.00 95.25 113 SER A N 1
ATOM 905 C CA . SER A 1 113 ? -3.238 -4.590 6.800 1.00 95.25 113 SER A CA 1
ATOM 906 C C . SER A 1 113 ? -2.626 -5.753 6.010 1.00 95.25 113 SER A C 1
ATOM 908 O O . SER A 1 113 ? -2.262 -5.572 4.852 1.00 95.25 113 SER A O 1
ATOM 910 N N . ILE A 1 114 ? -2.482 -6.941 6.613 1.00 93.44 114 ILE A N 1
ATOM 911 C CA . ILE A 1 114 ? -1.998 -8.149 5.911 1.00 93.44 114 ILE A CA 1
ATOM 912 C C . ILE A 1 114 ? -3.126 -8.956 5.250 1.00 93.44 114 ILE A C 1
ATOM 914 O O . ILE A 1 114 ? -2.855 -9.892 4.501 1.00 93.44 114 ILE A O 1
ATOM 918 N N . SER A 1 115 ? -4.381 -8.601 5.527 1.00 94.00 115 SER A N 1
ATOM 919 C CA . SER A 1 115 ? -5.581 -9.193 4.936 1.00 94.00 115 SER A CA 1
ATOM 920 C C . SER A 1 115 ? -6.451 -8.090 4.324 1.00 94.00 115 SER A C 1
ATOM 922 O O . SER A 1 115 ? -7.590 -7.903 4.759 1.00 94.00 115 SER A O 1
ATOM 924 N N . PRO A 1 116 ? -5.927 -7.341 3.335 1.00 92.81 116 PRO A N 1
ATOM 925 C CA . PRO A 1 116 ? -6.614 -6.174 2.811 1.00 92.81 116 PRO A CA 1
ATOM 926 C C . PRO A 1 116 ? -7.926 -6.558 2.124 1.00 92.81 116 PRO A C 1
ATOM 928 O O . PRO A 1 116 ? -8.067 -7.634 1.526 1.00 92.81 116 PRO A O 1
ATOM 931 N N . VAL A 1 117 ? -8.884 -5.645 2.197 1.00 91.88 117 VAL A N 1
ATOM 932 C CA . VAL A 1 117 ? -10.218 -5.768 1.618 1.00 91.88 117 VAL A CA 1
ATOM 933 C C . VAL A 1 117 ? -10.386 -4.811 0.444 1.00 91.88 117 VAL A C 1
ATOM 935 O O . VAL A 1 117 ? -9.551 -3.950 0.167 1.00 91.88 117 VAL A O 1
ATOM 938 N N . LYS A 1 118 ? -11.490 -4.972 -0.285 1.00 91.94 118 LYS A N 1
ATOM 939 C CA . LYS A 1 118 ? -11.824 -4.079 -1.390 1.00 91.94 118 LYS A CA 1
ATOM 940 C C . LYS A 1 118 ? -11.941 -2.637 -0.890 1.00 91.94 118 LYS A C 1
ATOM 942 O O . LYS A 1 118 ? -12.721 -2.362 0.016 1.00 91.94 118 LYS A O 1
ATOM 947 N N . GLY A 1 119 ? -11.216 -1.731 -1.540 1.00 91.88 119 GLY A N 1
ATOM 948 C CA . GLY A 1 119 ? -11.170 -0.308 -1.190 1.00 91.88 119 GLY A CA 1
ATOM 949 C C . GLY A 1 119 ? -9.869 0.107 -0.507 1.00 91.88 119 GLY A C 1
ATOM 950 O O . GLY A 1 119 ? -9.543 1.292 -0.537 1.00 91.88 119 GLY A O 1
ATOM 951 N N . ASP A 1 120 ? -9.098 -0.848 0.019 1.00 95.25 120 ASP A N 1
ATOM 952 C CA . ASP A 1 120 ? -7.748 -0.578 0.505 1.00 95.25 120 ASP A CA 1
ATOM 953 C C . ASP A 1 120 ? -6.815 -0.263 -0.666 1.00 95.25 120 ASP A C 1
ATOM 955 O O . ASP A 1 120 ? -6.877 -0.890 -1.730 1.00 95.25 120 ASP A O 1
ATOM 959 N N . LEU A 1 121 ? -5.927 0.707 -0.471 1.00 96.31 121 LEU A N 1
ATOM 960 C CA . LEU A 1 121 ? -4.971 1.129 -1.489 1.00 96.31 121 LEU A CA 1
ATOM 961 C C . LEU A 1 121 ? -3.558 1.026 -0.946 1.00 96.31 121 LEU A C 1
ATOM 963 O O . LEU A 1 121 ? -3.281 1.491 0.154 1.00 96.31 121 LEU A O 1
ATOM 967 N N . PHE A 1 122 ? -2.641 0.517 -1.754 1.00 96.38 122 PHE A N 1
ATOM 968 C CA . PHE A 1 122 ? -1.218 0.706 -1.530 1.00 96.38 122 PHE A CA 1
ATOM 969 C C . PHE A 1 122 ? -0.684 1.678 -2.569 1.00 96.38 122 PHE A C 1
ATOM 971 O O . PHE A 1 122 ? -0.847 1.469 -3.771 1.00 96.38 122 PHE A O 1
ATOM 978 N N . VAL A 1 123 ? -0.041 2.743 -2.117 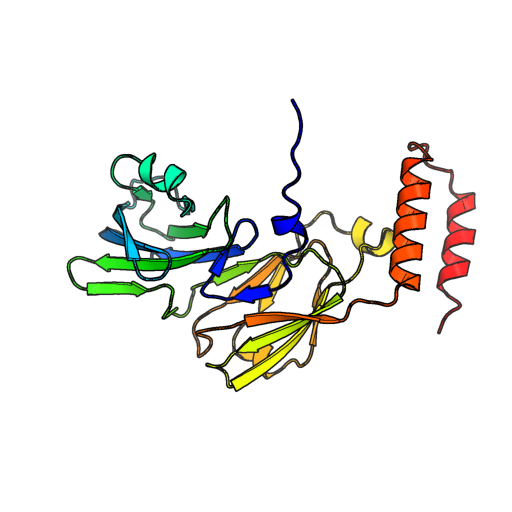1.00 94.31 123 VAL A N 1
ATOM 979 C CA . VAL A 1 123 ? 0.510 3.776 -2.987 1.00 94.31 123 VAL A CA 1
ATOM 980 C C . VAL A 1 123 ? 2.018 3.777 -2.852 1.00 94.31 123 VAL A C 1
ATOM 982 O O . VAL A 1 123 ? 2.541 3.695 -1.743 1.00 94.31 123 VAL A O 1
ATOM 985 N N . LEU A 1 124 ? 2.726 3.871 -3.974 1.00 92.38 124 LEU A N 1
ATOM 986 C CA . LEU A 1 124 ? 4.175 3.998 -3.979 1.00 92.38 124 LEU A CA 1
ATOM 987 C C . LEU A 1 124 ? 4.698 4.784 -5.178 1.00 92.38 124 LEU A C 1
ATOM 989 O O . LEU A 1 124 ? 4.041 4.882 -6.215 1.00 92.38 124 LEU A O 1
ATOM 993 N N . ASN A 1 125 ? 5.927 5.275 -5.041 1.00 88.19 125 ASN A N 1
ATOM 994 C CA . ASN A 1 125 ? 6.691 5.872 -6.131 1.00 88.19 125 ASN A CA 1
ATOM 995 C C . ASN A 1 125 ? 7.925 5.020 -6.442 1.00 88.19 125 ASN A C 1
ATOM 997 O O . ASN A 1 125 ? 8.733 4.738 -5.557 1.00 88.19 125 ASN A O 1
ATOM 1001 N N . LEU A 1 126 ? 8.101 4.652 -7.713 1.00 89.19 126 LEU A N 1
ATOM 1002 C CA . LEU A 1 126 ? 9.306 3.973 -8.191 1.00 89.19 126 LEU A CA 1
ATOM 1003 C C . LEU A 1 126 ? 10.279 5.011 -8.752 1.00 89.19 126 LEU A C 1
ATOM 1005 O O . LEU A 1 126 ? 10.064 5.560 -9.828 1.00 89.19 126 LEU A O 1
ATOM 1009 N N . LEU A 1 127 ? 11.347 5.293 -8.006 1.00 84.50 127 LEU A N 1
ATOM 1010 C CA . LEU A 1 127 ? 12.233 6.424 -8.304 1.00 84.50 127 LEU A CA 1
ATOM 1011 C C . LEU A 1 127 ? 13.274 6.122 -9.384 1.00 84.50 127 LEU A C 1
ATOM 1013 O O . LEU A 1 127 ? 13.638 7.004 -10.161 1.00 84.50 127 LEU A O 1
ATOM 1017 N N . LYS A 1 128 ? 13.797 4.892 -9.423 1.00 87.25 128 LYS A N 1
ATOM 1018 C CA . LYS A 1 128 ? 14.898 4.534 -10.322 1.00 87.25 128 LYS A CA 1
ATOM 1019 C C . LYS A 1 128 ? 14.354 4.047 -11.670 1.00 87.25 128 LYS A C 1
ATOM 1021 O O . LYS A 1 128 ? 13.632 3.050 -11.681 1.00 87.25 128 LYS A O 1
ATOM 1026 N N . PRO A 1 129 ? 14.726 4.667 -12.804 1.00 88.81 129 PRO A N 1
ATOM 1027 C CA . PRO A 1 129 ? 14.359 4.161 -14.122 1.00 88.81 129 PRO A CA 1
ATOM 1028 C C . PRO A 1 129 ? 14.895 2.747 -14.392 1.00 88.81 129 PRO A C 1
ATOM 1030 O O . PRO A 1 129 ? 16.014 2.392 -14.003 1.00 88.81 129 PRO A O 1
ATOM 1033 N N . GLY A 1 130 ? 14.097 1.945 -15.090 1.00 91.50 130 GLY A N 1
ATOM 1034 C CA . GLY A 1 130 ? 14.415 0.573 -15.476 1.00 91.50 130 GLY A CA 1
ATOM 1035 C C . GLY A 1 130 ? 13.188 -0.334 -15.481 1.00 91.50 130 GLY A C 1
ATOM 1036 O O . GLY A 1 130 ? 12.048 0.134 -15.428 1.00 91.50 130 GLY A O 1
ATOM 1037 N N . GLU A 1 131 ? 13.442 -1.635 -15.558 1.00 94.00 131 GLU A N 1
ATOM 1038 C CA . GLU A 1 131 ? 12.417 -2.675 -15.567 1.00 94.00 131 GLU A CA 1
ATOM 1039 C C . GLU A 1 131 ? 12.268 -3.269 -14.160 1.00 94.00 131 GLU A C 1
ATOM 1041 O O . GLU A 1 131 ? 13.229 -3.779 -13.568 1.00 94.00 131 GLU A O 1
ATOM 1046 N N . TYR A 1 132 ? 11.045 -3.245 -13.646 1.00 95.44 132 TYR A N 1
ATOM 1047 C CA . TYR A 1 132 ? 10.646 -3.923 -12.419 1.00 95.44 132 TYR A CA 1
ATOM 1048 C C . TYR A 1 132 ? 9.662 -5.042 -12.741 1.00 95.44 132 TYR A C 1
ATOM 1050 O O . TYR A 1 132 ? 8.934 -4.979 -13.733 1.00 95.44 132 TYR A O 1
ATOM 1058 N N . THR A 1 133 ? 9.598 -6.039 -11.869 1.00 97.00 133 THR A N 1
ATOM 1059 C CA . THR A 1 133 ? 8.565 -7.074 -11.907 1.00 97.00 133 THR A CA 1
ATOM 1060 C C . THR A 1 133 ? 7.719 -6.978 -10.649 1.00 97.00 133 THR A C 1
ATOM 1062 O O . THR A 1 133 ? 8.246 -7.067 -9.545 1.00 97.00 133 THR A O 1
ATOM 1065 N N . LEU A 1 134 ? 6.412 -6.791 -10.827 1.00 97.25 134 LEU A N 1
ATOM 1066 C CA . LEU A 1 134 ? 5.401 -6.942 -9.790 1.00 97.25 134 LEU A CA 1
ATOM 1067 C C . LEU A 1 134 ? 4.956 -8.402 -9.781 1.00 97.25 134 LEU A C 1
ATOM 1069 O O . LEU A 1 134 ? 4.376 -8.874 -10.753 1.00 97.25 134 LEU A O 1
ATOM 1073 N N . ASN A 1 135 ? 5.207 -9.103 -8.685 1.00 97.19 135 ASN A N 1
ATOM 1074 C CA . ASN A 1 135 ? 4.777 -10.474 -8.444 1.00 97.19 135 ASN A CA 1
ATOM 1075 C C . ASN A 1 135 ? 3.667 -10.479 -7.394 1.00 97.19 135 ASN A C 1
ATOM 1077 O O . ASN A 1 135 ? 3.806 -9.824 -6.364 1.00 97.19 135 ASN A O 1
ATOM 1081 N N . SER A 1 136 ? 2.596 -11.239 -7.618 1.00 96.69 136 SER A N 1
ATOM 1082 C CA . SER A 1 136 ? 1.544 -11.456 -6.620 1.00 96.69 136 SER A CA 1
ATOM 1083 C C . SER A 1 136 ? 1.300 -12.947 -6.425 1.00 96.69 136 SER A C 1
ATOM 1085 O O . SER A 1 136 ? 0.882 -13.645 -7.355 1.00 96.69 136 SER A O 1
ATOM 1087 N N . ASN A 1 137 ? 1.523 -13.437 -5.203 1.00 95.38 137 ASN A N 1
ATOM 1088 C CA . ASN A 1 137 ? 1.301 -14.845 -4.882 1.00 95.38 137 ASN A CA 1
ATOM 1089 C C . ASN A 1 137 ? -0.195 -15.153 -4.790 1.00 95.38 137 ASN A C 1
ATOM 1091 O O . ASN A 1 137 ? -0.647 -16.176 -5.306 1.00 95.38 137 ASN A O 1
ATOM 1095 N N . SER A 1 138 ? -0.980 -14.252 -4.190 1.00 95.25 138 SER A N 1
ATOM 1096 C CA . SER A 1 138 ? -2.441 -14.380 -4.104 1.00 95.25 138 SER A CA 1
ATOM 1097 C C . SER A 1 138 ? -3.129 -14.424 -5.469 1.00 95.25 138 SER A C 1
ATOM 1099 O O . SER A 1 138 ? -4.094 -15.171 -5.635 1.00 95.25 138 SER A O 1
ATOM 1101 N N . LEU A 1 139 ? -2.618 -13.696 -6.466 1.00 95.62 139 LEU A N 1
ATOM 1102 C CA . LEU A 1 139 ? -3.130 -13.766 -7.838 1.00 95.62 139 LEU A CA 1
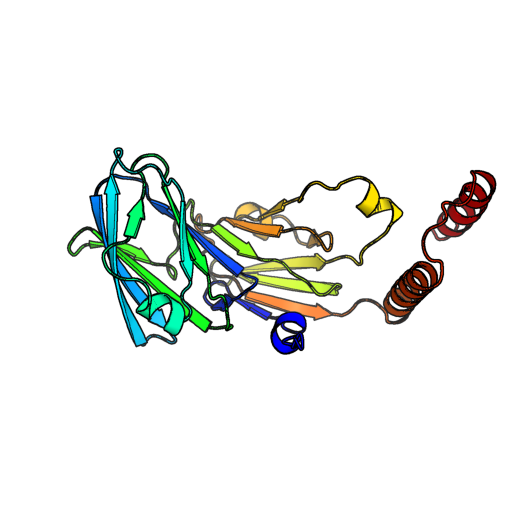ATOM 1103 C C . LEU A 1 139 ? -2.459 -14.841 -8.704 1.00 95.62 139 LEU A C 1
ATOM 1105 O O . LEU A 1 139 ? -2.981 -15.128 -9.781 1.00 95.62 139 LEU A O 1
ATOM 1109 N N . LYS A 1 140 ? -1.339 -15.422 -8.249 1.00 95.94 140 LYS A N 1
ATOM 1110 C CA . LYS A 1 140 ? -0.483 -16.355 -9.004 1.00 95.94 140 LYS A CA 1
ATOM 1111 C C . LYS A 1 140 ? -0.065 -15.804 -10.373 1.00 95.94 140 LYS A C 1
ATOM 1113 O O . LYS A 1 140 ? -0.125 -16.511 -11.374 1.00 95.94 140 LYS A O 1
ATOM 1118 N N . THR A 1 141 ? 0.322 -14.532 -10.419 1.00 95.69 141 THR A N 1
ATOM 1119 C CA . THR A 1 141 ? 0.707 -13.849 -11.662 1.00 95.69 141 THR A CA 1
ATOM 1120 C C . THR A 1 141 ? 1.833 -12.849 -11.424 1.00 95.69 141 THR A C 1
ATOM 1122 O O . THR A 1 141 ? 2.125 -12.479 -10.281 1.00 95.69 141 THR A O 1
ATOM 1125 N N . SER A 1 142 ? 2.437 -12.388 -12.516 1.00 95.00 142 SER A N 1
ATOM 1126 C CA . SER A 1 142 ? 3.406 -11.302 -12.522 1.00 95.00 142 SER A CA 1
ATOM 1127 C C . SER A 1 142 ? 3.125 -10.303 -13.643 1.00 95.00 142 SER A C 1
ATOM 1129 O O . SER A 1 142 ? 2.456 -10.615 -14.623 1.00 95.00 142 SER A O 1
ATOM 1131 N N . MET A 1 143 ? 3.622 -9.082 -13.472 1.00 96.38 143 MET A N 1
ATOM 1132 C CA . MET A 1 143 ? 3.449 -7.964 -14.393 1.00 96.38 143 MET A CA 1
ATOM 1133 C C . MET A 1 143 ? 4.740 -7.144 -14.449 1.00 96.38 143 MET A C 1
ATOM 1135 O O . MET A 1 143 ? 5.352 -6.865 -13.418 1.00 96.38 143 MET A O 1
ATOM 1139 N N . LYS A 1 144 ? 5.153 -6.704 -15.639 1.00 96.62 144 LYS A N 1
ATOM 1140 C CA . LYS A 1 144 ? 6.322 -5.827 -15.801 1.00 96.62 144 LYS A CA 1
ATOM 1141 C C . LYS A 1 144 ? 5.948 -4.360 -15.637 1.00 96.62 144 LYS A C 1
ATOM 1143 O O . LYS A 1 144 ? 5.018 -3.876 -16.279 1.00 96.62 144 LYS A O 1
ATOM 1148 N N . LEU A 1 145 ? 6.734 -3.621 -14.865 1.00 95.06 145 LEU A N 1
ATOM 1149 C CA . LEU A 1 145 ? 6.625 -2.172 -14.728 1.00 95.06 145 LEU A CA 1
ATOM 1150 C C . LEU A 1 145 ? 7.877 -1.514 -15.318 1.00 95.06 145 LEU A C 1
ATOM 1152 O O . LEU A 1 145 ? 8.984 -1.700 -14.818 1.00 95.06 145 LEU A O 1
ATOM 1156 N N . ASN A 1 146 ? 7.705 -0.734 -16.383 1.00 93.75 146 ASN A N 1
ATOM 1157 C CA . ASN A 1 146 ? 8.799 -0.079 -17.099 1.00 93.75 146 ASN A CA 1
ATOM 1158 C C . ASN A 1 146 ? 8.844 1.407 -16.741 1.00 93.75 146 ASN A C 1
ATOM 1160 O O . ASN A 1 146 ? 8.163 2.223 -17.373 1.00 93.75 146 ASN A O 1
ATOM 1164 N N . VAL A 1 147 ? 9.648 1.753 -15.735 1.00 91.56 147 VAL A N 1
ATOM 1165 C CA . VAL A 1 147 ? 9.839 3.134 -15.265 1.00 91.56 147 VAL A CA 1
ATOM 1166 C C . VAL A 1 147 ? 10.780 3.842 -16.216 1.00 91.56 147 VAL A C 1
ATOM 1168 O O . VAL A 1 147 ? 11.942 3.470 -16.291 1.00 91.56 147 VAL A O 1
ATOM 1171 N N . GLN A 1 148 ? 10.300 4.826 -16.968 1.00 87.94 148 GLN A N 1
ATOM 1172 C CA . GLN A 1 148 ? 11.064 5.533 -17.995 1.00 87.94 148 GLN A CA 1
ATOM 1173 C C . GLN A 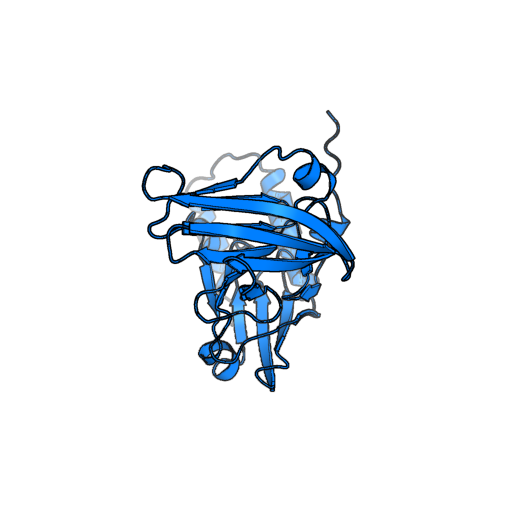1 148 ? 12.040 6.557 -17.396 1.00 87.94 148 GLN A C 1
ATOM 1175 O O . GLN A 1 148 ? 11.872 7.014 -16.269 1.00 87.94 148 GLN A O 1
ATOM 1180 N N . TYR A 1 149 ? 13.052 6.964 -18.172 1.00 83.94 149 TYR A N 1
ATOM 1181 C CA . TYR A 1 149 ? 13.840 8.154 -17.837 1.00 83.94 149 TYR A CA 1
ATOM 1182 C C . TYR A 1 149 ? 13.025 9.435 -18.047 1.00 83.94 149 TYR A C 1
ATOM 1184 O O . TYR A 1 149 ? 12.161 9.463 -18.936 1.00 83.94 149 TYR A O 1
ATOM 1192 N N . PRO A 1 150 ? 13.333 10.508 -17.295 1.00 76.75 150 PRO A N 1
ATOM 1193 C CA . PRO A 1 150 ? 12.778 11.822 -17.573 1.00 76.75 150 PRO A CA 1
ATOM 1194 C C . PRO A 1 150 ? 13.139 12.271 -18.993 1.00 76.75 150 PRO A C 1
ATOM 1196 O O . PRO A 1 150 ? 14.299 12.186 -19.398 1.00 76.75 150 PRO A O 1
ATOM 1199 N N . ASP A 1 151 ? 12.153 12.754 -19.740 1.00 77.19 151 ASP A N 1
ATOM 1200 C CA . ASP A 1 151 ? 12.314 13.338 -21.070 1.00 77.19 151 ASP A CA 1
ATOM 1201 C C . ASP A 1 151 ? 11.716 14.745 -21.081 1.00 77.19 151 ASP A C 1
ATOM 1203 O O . ASP A 1 151 ? 10.530 14.952 -20.848 1.00 77.19 151 ASP A O 1
ATOM 1207 N N . LEU A 1 152 ? 12.541 15.742 -21.393 1.00 68.38 152 LEU A N 1
ATOM 1208 C CA . LEU A 1 152 ? 12.164 17.153 -21.301 1.00 68.38 152 LEU A CA 1
ATOM 1209 C C . LEU A 1 152 ? 11.097 17.586 -22.310 1.00 68.38 152 LEU A C 1
ATOM 1211 O O . LEU A 1 152 ? 10.519 18.652 -22.131 1.00 68.38 152 LEU A O 1
ATOM 1215 N N . LYS A 1 153 ? 10.880 16.858 -23.408 1.00 69.50 153 LYS A N 1
ATOM 1216 C CA . LYS A 1 153 ? 9.833 17.204 -24.380 1.00 69.50 153 LYS A CA 1
ATOM 1217 C C . LYS A 1 153 ? 8.505 16.595 -23.963 1.00 69.50 153 LYS A C 1
ATOM 1219 O O . LYS A 1 153 ? 7.488 17.272 -24.052 1.00 69.50 153 LYS A O 1
ATOM 1224 N N . ARG A 1 154 ? 8.539 15.344 -23.506 1.00 73.94 154 ARG A N 1
ATOM 1225 C CA . ARG A 1 154 ? 7.376 14.604 -23.020 1.00 73.94 154 ARG A CA 1
ATOM 1226 C C . ARG A 1 154 ? 6.878 15.160 -21.684 1.00 73.94 154 ARG A C 1
ATOM 1228 O O . ARG A 1 154 ? 5.689 15.414 -21.544 1.00 73.94 154 ARG A O 1
ATOM 1235 N N . ASP A 1 155 ? 7.784 15.407 -20.741 1.00 68.56 155 ASP A N 1
ATOM 1236 C CA . ASP A 1 155 ? 7.431 15.689 -19.343 1.00 68.56 155 ASP A CA 1
ATOM 1237 C C . ASP A 1 155 ? 7.153 17.180 -19.079 1.00 68.56 155 ASP A C 1
ATOM 1239 O O . ASP A 1 155 ? 6.468 17.509 -18.121 1.00 68.56 155 ASP A O 1
ATOM 1243 N N . LYS A 1 156 ? 7.596 18.100 -19.954 1.00 62.03 156 LYS A N 1
ATOM 1244 C CA . LYS A 1 156 ? 7.223 19.533 -19.877 1.00 62.03 156 LYS A CA 1
ATOM 1245 C C . LYS A 1 156 ? 5.754 19.812 -20.194 1.00 62.03 156 LYS A C 1
ATOM 1247 O O . LYS A 1 156 ? 5.293 20.925 -19.972 1.00 62.03 156 LYS A O 1
ATOM 1252 N N . LEU A 1 157 ? 5.051 18.852 -20.792 1.00 56.34 157 LEU A N 1
ATOM 1253 C CA . LEU A 1 157 ? 3.665 19.028 -21.228 1.00 56.34 157 LEU A CA 1
ATOM 1254 C C . LEU A 1 157 ? 2.655 18.808 -20.096 1.00 56.34 157 LEU A C 1
ATOM 1256 O O . LEU A 1 157 ? 1.475 19.083 -20.289 1.00 56.34 157 LEU A O 1
ATOM 1260 N N . SER A 1 158 ? 3.090 18.318 -18.933 1.00 54.41 158 SER A N 1
ATOM 1261 C CA . SER A 1 158 ? 2.193 18.004 -17.827 1.00 54.41 158 SER A CA 1
ATOM 1262 C C . SER A 1 158 ? 2.874 18.226 -16.480 1.00 54.41 158 SER A C 1
ATOM 1264 O O . SER A 1 158 ? 3.579 17.349 -15.989 1.00 54.41 158 SER A O 1
ATOM 1266 N N . ASP A 1 159 ? 2.556 19.349 -15.836 1.00 53.94 159 ASP A N 1
ATOM 1267 C CA . ASP A 1 159 ? 2.822 19.562 -14.405 1.00 53.94 159 ASP A CA 1
ATOM 1268 C C . ASP A 1 159 ? 1.861 18.751 -13.509 1.00 53.94 159 ASP A C 1
ATOM 1270 O O . ASP A 1 159 ? 1.999 18.725 -12.286 1.00 53.94 159 ASP A O 1
ATOM 1274 N N . ALA A 1 160 ? 0.868 18.071 -14.099 1.00 58.34 160 ALA A N 1
ATOM 1275 C CA . ALA A 1 160 ? -0.073 17.243 -13.361 1.00 58.34 160 ALA A CA 1
ATOM 1276 C C . ALA A 1 160 ? 0.593 15.944 -12.884 1.00 58.34 160 ALA A C 1
ATOM 1278 O O . ALA A 1 160 ? 1.179 15.191 -13.669 1.00 58.34 160 ALA A O 1
ATOM 1279 N N . MET A 1 161 ? 0.436 15.657 -11.591 1.00 57.69 161 MET A N 1
ATOM 1280 C CA . MET A 1 161 ? 0.794 14.375 -10.993 1.00 57.69 161 MET A CA 1
ATOM 1281 C C . MET A 1 161 ? -0.099 13.299 -11.618 1.00 57.69 161 MET A C 1
ATOM 1283 O O . MET A 1 161 ? -1.284 13.177 -11.304 1.00 57.69 161 MET A O 1
ATOM 1287 N N . THR A 1 162 ? 0.446 12.563 -12.580 1.00 70.50 162 THR A N 1
ATOM 1288 C CA . THR A 1 162 ? -0.278 11.461 -13.210 1.00 70.50 162 THR A CA 1
ATOM 1289 C C . THR A 1 162 ? -0.178 10.235 -12.306 1.00 70.50 162 THR A C 1
ATOM 1291 O O . THR A 1 162 ? 0.839 10.002 -11.654 1.00 70.50 162 THR A O 1
ATOM 1294 N N . ARG A 1 163 ? -1.265 9.470 -12.215 1.00 82.44 163 ARG A N 1
ATOM 1295 C CA . ARG A 1 163 ? -1.336 8.253 -11.401 1.00 82.44 163 ARG A CA 1
ATOM 1296 C C . ARG A 1 163 ? -1.664 7.065 -12.281 1.00 82.44 163 ARG A C 1
ATOM 1298 O O . ARG A 1 163 ? -2.473 7.189 -13.200 1.00 82.44 163 ARG A O 1
ATOM 1305 N N . ILE A 1 164 ? -1.068 5.925 -11.974 1.00 88.75 164 ILE A N 1
ATOM 1306 C CA . ILE A 1 164 ? -1.409 4.648 -12.590 1.00 88.75 164 ILE A CA 1
ATOM 1307 C C . ILE A 1 164 ? -2.165 3.829 -11.557 1.00 88.75 164 ILE A C 1
ATOM 1309 O O . ILE A 1 164 ? -1.651 3.581 -10.471 1.00 88.75 164 ILE A O 1
ATOM 1313 N N . ASN A 1 165 ? -3.389 3.431 -11.901 1.00 91.44 165 ASN A N 1
ATOM 1314 C CA . ASN A 1 165 ? -4.200 2.559 -11.063 1.00 91.44 165 ASN A CA 1
ATOM 1315 C C . ASN A 1 165 ? -4.015 1.116 -11.529 1.00 91.44 165 ASN A C 1
ATOM 1317 O O . ASN A 1 165 ? -4.328 0.794 -12.674 1.00 91.44 165 ASN A O 1
ATOM 1321 N N . LEU A 1 166 ? -3.530 0.261 -10.638 1.00 94.19 166 LEU A N 1
ATOM 1322 C CA . LEU A 1 166 ? -3.433 -1.178 -10.835 1.00 94.19 166 LEU A CA 1
ATOM 1323 C C . LEU A 1 166 ? -4.449 -1.864 -9.924 1.00 94.19 166 LEU A C 1
ATOM 1325 O O . LEU A 1 166 ? -4.598 -1.485 -8.767 1.00 94.19 166 LEU A O 1
ATOM 1329 N N . ASN A 1 167 ? -5.141 -2.875 -10.429 1.00 95.00 167 ASN A N 1
ATOM 1330 C CA . ASN A 1 167 ? -6.042 -3.722 -9.655 1.00 95.00 167 ASN A CA 1
ATOM 1331 C C . ASN A 1 167 ? -5.857 -5.192 -10.052 1.00 95.00 167 ASN A C 1
ATOM 1333 O O . ASN A 1 167 ? -5.077 -5.518 -10.951 1.00 95.00 167 ASN A O 1
ATOM 1337 N N . SER A 1 168 ? -6.575 -6.099 -9.388 1.00 94.56 168 SER A N 1
ATOM 1338 C CA . SER A 1 168 ? -6.435 -7.537 -9.638 1.00 94.56 168 SER A CA 1
ATOM 1339 C C . SER A 1 168 ? -6.730 -7.941 -11.087 1.00 94.56 168 SER A C 1
ATOM 1341 O O . SER A 1 168 ? -6.121 -8.885 -11.591 1.00 94.56 168 SER A O 1
ATOM 1343 N N . HIS A 1 169 ? -7.620 -7.221 -11.776 1.00 94.94 169 HIS A N 1
ATOM 1344 C CA . HIS A 1 169 ? -7.929 -7.460 -13.183 1.00 94.94 169 HIS A CA 1
ATOM 1345 C C . HIS A 1 169 ? -6.791 -6.994 -14.099 1.00 94.94 169 HIS A C 1
ATOM 1347 O O . HIS A 1 169 ? -6.303 -7.781 -14.908 1.00 94.94 169 HIS A O 1
ATOM 1353 N N . SER A 1 170 ? -6.316 -5.753 -13.944 1.00 93.69 170 SER A N 1
ATOM 1354 C CA . SER A 1 170 ? -5.250 -5.204 -14.790 1.00 93.69 170 SER A CA 1
ATOM 1355 C C . SER A 1 170 ? -3.942 -5.981 -14.643 1.00 93.69 170 SER A C 1
ATOM 1357 O O . SER A 1 170 ? -3.282 -6.244 -15.639 1.00 93.69 170 SER A O 1
ATOM 1359 N N . ILE A 1 171 ? -3.597 -6.403 -13.421 1.00 94.06 171 ILE A N 1
ATOM 1360 C CA . ILE A 1 171 ? -2.376 -7.177 -13.139 1.00 94.06 171 ILE A CA 1
ATOM 1361 C C . ILE A 1 171 ? -2.417 -8.570 -13.793 1.00 94.06 171 ILE A C 1
ATOM 1363 O O . ILE A 1 171 ? -1.374 -9.123 -14.123 1.00 94.06 171 ILE A O 1
ATOM 1367 N N . LYS A 1 172 ? -3.608 -9.151 -13.993 1.00 93.25 172 LYS A N 1
ATOM 1368 C CA . LYS A 1 172 ? -3.769 -10.435 -14.698 1.00 93.25 172 LYS A CA 1
ATOM 1369 C C . LYS A 1 172 ? -3.829 -10.290 -16.214 1.00 93.25 172 LYS A C 1
ATOM 1371 O O . LYS A 1 172 ? -3.463 -11.220 -16.918 1.00 93.25 172 LYS A O 1
ATOM 1376 N N . ALA A 1 173 ? -4.377 -9.179 -16.699 1.00 92.62 173 ALA A N 1
ATOM 1377 C CA . ALA A 1 173 ? -4.678 -8.992 -18.114 1.00 92.62 173 ALA A CA 1
ATOM 1378 C C . ALA A 1 173 ? -3.545 -8.315 -18.898 1.00 92.62 173 ALA A C 1
ATOM 1380 O O . ALA A 1 173 ? -3.504 -8.432 -20.120 1.00 92.62 173 ALA A O 1
ATOM 1381 N N . ILE A 1 174 ? -2.669 -7.568 -18.222 1.00 92.06 174 ILE A N 1
ATOM 1382 C CA . ILE A 1 174 ? -1.650 -6.733 -18.858 1.00 92.06 174 ILE A CA 1
ATOM 1383 C C . ILE A 1 174 ? -0.264 -7.239 -18.468 1.00 92.06 174 ILE A C 1
ATOM 1385 O O . ILE A 1 174 ? 0.138 -7.132 -17.313 1.00 92.06 174 ILE A O 1
ATOM 1389 N N . ASP A 1 175 ? 0.507 -7.691 -19.455 1.00 90.00 175 ASP A N 1
ATOM 1390 C CA . ASP A 1 175 ? 1.873 -8.181 -19.230 1.00 90.00 175 ASP A CA 1
ATOM 1391 C C . ASP A 1 175 ? 2.843 -7.069 -18.812 1.00 90.00 175 ASP A C 1
ATOM 1393 O O . ASP A 1 175 ? 3.822 -7.307 -18.099 1.00 90.00 175 ASP A O 1
ATOM 1397 N N . SER A 1 176 ? 2.617 -5.840 -19.294 1.00 93.62 176 SER A N 1
ATOM 1398 C CA . SER A 1 176 ? 3.519 -4.719 -19.054 1.00 93.62 176 SER A CA 1
ATOM 1399 C C . SER A 1 176 ? 2.832 -3.356 -19.020 1.00 93.62 176 SER A C 1
ATOM 1401 O O . SER A 1 176 ? 2.030 -3.026 -19.890 1.00 93.62 176 SER A O 1
ATOM 1403 N N . GLN A 1 177 ? 3.226 -2.529 -18.052 1.00 94.06 177 GLN A N 1
ATOM 1404 C CA . GLN A 1 177 ? 2.810 -1.137 -17.914 1.00 94.06 177 GLN A CA 1
ATOM 1405 C C . GLN A 1 177 ? 4.026 -0.218 -17.917 1.00 94.06 177 GLN A C 1
ATOM 1407 O O . GLN A 1 177 ? 4.985 -0.424 -17.174 1.00 94.06 177 GLN A O 1
ATOM 1412 N N . SER A 1 178 ? 3.977 0.837 -18.727 1.00 91.50 178 SER A N 1
ATOM 1413 C CA . SER A 1 178 ? 4.994 1.884 -18.681 1.00 91.50 178 SER A CA 1
ATOM 1414 C C . SER A 1 178 ? 4.620 2.965 -17.672 1.00 91.50 178 SER A C 1
ATOM 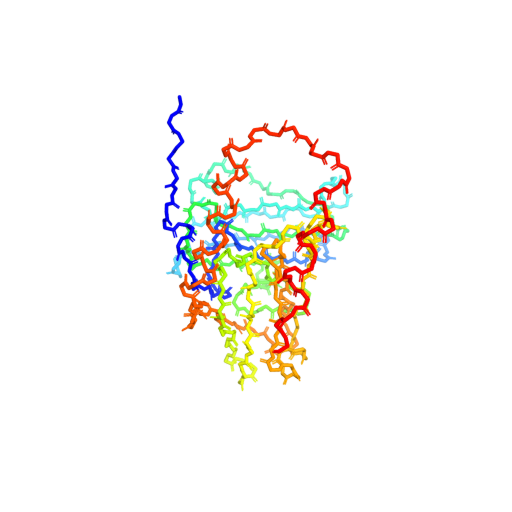1416 O O . SER A 1 178 ? 3.453 3.349 -17.580 1.00 91.50 178 SER A O 1
ATOM 1418 N N . LEU A 1 179 ? 5.619 3.436 -16.926 1.00 89.19 179 LEU A N 1
ATOM 1419 C CA . LEU A 1 179 ? 5.498 4.452 -15.889 1.00 89.19 179 LEU A CA 1
ATOM 1420 C C . LEU A 1 179 ? 6.420 5.623 -16.224 1.00 89.19 179 LEU A C 1
ATOM 1422 O O . LEU A 1 179 ? 7.588 5.427 -16.566 1.00 89.19 179 LEU A O 1
ATOM 1426 N N . LEU A 1 180 ? 5.914 6.844 -16.113 1.00 85.12 180 LEU A N 1
ATOM 1427 C CA . LEU A 1 180 ? 6.751 8.040 -16.136 1.00 85.12 180 LEU A CA 1
ATOM 1428 C C . LEU A 1 180 ? 7.470 8.197 -14.783 1.00 85.12 180 LEU A C 1
ATOM 1430 O O . LEU A 1 180 ? 6.926 7.777 -13.763 1.00 85.12 180 LEU A O 1
ATOM 1434 N N . PRO A 1 181 ? 8.649 8.842 -14.734 1.00 73.75 181 PRO A N 1
ATOM 1435 C CA . PRO A 1 181 ? 9.416 8.991 -13.489 1.00 73.75 181 PRO A CA 1
ATOM 1436 C C . PRO A 1 181 ? 8.673 9.733 -12.366 1.00 73.75 181 PRO A C 1
ATOM 1438 O O . PRO A 1 181 ? 9.047 9.631 -11.202 1.00 73.75 181 PRO A O 1
ATOM 1441 N N . ASN A 1 182 ? 7.623 10.481 -12.713 1.00 70.44 182 ASN A N 1
ATOM 1442 C CA . ASN A 1 182 ? 6.870 11.338 -11.799 1.00 70.44 182 ASN A CA 1
ATOM 1443 C C . ASN A 1 182 ? 5.516 10.710 -11.415 1.00 70.44 182 ASN A C 1
ATOM 1445 O O . ASN A 1 182 ? 4.688 11.378 -10.796 1.00 70.44 182 ASN A O 1
ATOM 1449 N N . GLN A 1 183 ? 5.243 9.478 -11.864 1.00 83.81 183 GLN A N 1
ATOM 1450 C CA . GLN A 1 183 ? 3.948 8.831 -11.680 1.00 83.81 183 GLN A CA 1
ATOM 1451 C C . GLN A 1 183 ? 3.877 8.057 -10.372 1.00 83.81 183 GLN A C 1
ATOM 1453 O O . GLN A 1 183 ? 4.673 7.151 -10.126 1.00 83.81 183 GLN A O 1
ATOM 1458 N N . GLY A 1 184 ? 2.846 8.368 -9.588 1.00 88.06 184 GLY A N 1
ATOM 1459 C CA . GLY A 1 184 ? 2.447 7.534 -8.464 1.00 88.06 184 GLY A CA 1
ATOM 1460 C C . GLY A 1 184 ? 1.764 6.264 -8.952 1.00 88.06 184 GLY A C 1
ATOM 1461 O O . GLY A 1 184 ? 0.872 6.310 -9.807 1.00 88.06 184 GLY A O 1
ATOM 1462 N N . VAL A 1 185 ? 2.167 5.127 -8.396 1.00 92.75 185 VAL A N 1
ATOM 1463 C CA . VAL A 1 185 ? 1.500 3.844 -8.609 1.00 92.75 185 VAL A CA 1
ATOM 1464 C C . VAL A 1 185 ? 0.517 3.639 -7.464 1.00 92.75 185 VAL A C 1
ATOM 1466 O O . VAL A 1 185 ? 0.915 3.602 -6.303 1.00 92.75 185 VAL A O 1
ATOM 1469 N N . ILE A 1 186 ? -0.765 3.513 -7.794 1.00 95.12 186 ILE A N 1
ATOM 1470 C CA . ILE A 1 186 ? -1.838 3.192 -6.853 1.00 95.12 186 ILE A CA 1
ATOM 1471 C C . ILE A 1 186 ? -2.293 1.769 -7.144 1.00 95.12 186 ILE A C 1
ATOM 1473 O O . ILE A 1 186 ? -2.839 1.486 -8.207 1.00 95.12 186 ILE A O 1
ATOM 1477 N N . ILE A 1 187 ? -2.082 0.875 -6.191 1.00 96.38 187 ILE A N 1
ATOM 1478 C CA . ILE A 1 187 ? -2.489 -0.522 -6.266 1.00 96.38 187 ILE A CA 1
ATOM 1479 C C . ILE A 1 187 ? -3.740 -0.689 -5.407 1.00 96.38 187 ILE A C 1
ATOM 1481 O O . ILE A 1 187 ? -3.694 -0.524 -4.191 1.00 96.38 187 ILE A O 1
ATOM 1485 N N . GLN A 1 188 ? -4.863 -1.001 -6.044 1.00 96.56 188 GLN A N 1
ATOM 1486 C CA . GLN A 1 188 ? -6.122 -1.333 -5.386 1.00 96.56 188 GLN A CA 1
ATOM 1487 C C . GLN A 1 188 ? -6.047 -2.769 -4.874 1.00 96.56 188 GLN A C 1
ATOM 1489 O O . GLN A 1 188 ? -5.993 -3.712 -5.667 1.00 96.56 188 GLN A O 1
ATOM 1494 N N . LEU A 1 189 ? -6.020 -2.918 -3.555 1.00 95.62 189 LEU A N 1
ATOM 1495 C CA . LEU A 1 189 ? -6.008 -4.207 -2.880 1.00 95.62 189 LEU A CA 1
ATOM 1496 C C . LEU A 1 189 ? -7.434 -4.769 -2.748 1.00 95.62 189 LEU A C 1
ATOM 1498 O O . LEU A 1 189 ? -8.433 -4.094 -3.018 1.00 95.62 189 LEU A O 1
ATOM 1502 N N . GLY A 1 190 ? -7.524 -6.037 -2.350 1.00 91.94 190 GLY A N 1
ATOM 1503 C CA . GLY A 1 190 ? -8.779 -6.782 -2.339 1.00 91.94 190 GLY A CA 1
ATOM 1504 C C . GLY A 1 190 ? -9.082 -7.419 -3.696 1.00 91.94 190 GLY A C 1
ATOM 1505 O O . GLY A 1 190 ? -8.204 -7.548 -4.548 1.00 91.94 190 GLY A O 1
ATOM 1506 N N . ASP A 1 191 ? -10.313 -7.908 -3.882 1.00 92.00 191 ASP A N 1
ATOM 1507 C CA . ASP A 1 191 ? -10.743 -8.619 -5.101 1.00 92.00 191 ASP A CA 1
ATOM 1508 C C . ASP A 1 191 ? -9.727 -9.700 -5.557 1.00 92.00 191 ASP A C 1
ATOM 1510 O O . ASP A 1 191 ? -9.421 -9.866 -6.741 1.00 92.00 191 ASP A O 1
ATOM 1514 N N . GLY A 1 192 ? -9.164 -10.419 -4.576 1.00 92.56 192 GLY A N 1
ATOM 1515 C CA . GLY A 1 192 ? -8.153 -11.467 -4.744 1.00 92.56 192 GLY A CA 1
ATOM 1516 C C . GLY A 1 192 ? -6.695 -11.011 -4.610 1.00 92.56 192 GLY A C 1
ATOM 1517 O O . GLY A 1 192 ? -5.852 -11.857 -4.331 1.00 92.56 192 GLY A O 1
ATOM 1518 N N . LEU A 1 193 ? -6.383 -9.719 -4.755 1.00 95.38 193 LEU A N 1
ATOM 1519 C CA . LEU A 1 193 ? -5.033 -9.173 -4.577 1.00 95.38 193 LEU A CA 1
ATOM 1520 C C . LEU A 1 193 ? -4.787 -8.855 -3.100 1.00 95.38 193 LEU A C 1
ATOM 1522 O O . LEU A 1 193 ? -5.207 -7.813 -2.598 1.00 95.38 193 LEU A O 1
ATOM 1526 N N . LYS A 1 194 ? -4.115 -9.769 -2.400 1.00 94.31 194 LYS A N 1
ATOM 1527 C CA . LYS A 1 194 ? -3.800 -9.626 -0.967 1.00 94.31 194 LYS A CA 1
ATOM 1528 C C . LYS A 1 194 ? -2.354 -9.224 -0.710 1.00 94.31 194 LYS A C 1
ATOM 1530 O O . LYS A 1 194 ? -2.049 -8.628 0.316 1.00 94.31 194 LYS A O 1
ATOM 1535 N N . ASP A 1 195 ? -1.473 -9.563 -1.641 1.00 94.69 195 ASP A N 1
ATOM 1536 C CA . ASP A 1 195 ? -0.037 -9.363 -1.526 1.00 94.69 195 ASP A CA 1
ATOM 1537 C C . ASP A 1 195 ? 0.585 -9.042 -2.881 1.00 94.69 195 ASP A C 1
ATOM 1539 O O . ASP A 1 195 ? 0.091 -9.473 -3.931 1.00 94.69 195 ASP A O 1
ATOM 1543 N N . PHE A 1 196 ? 1.698 -8.317 -2.830 1.00 96.12 196 PHE A N 1
ATOM 1544 C CA . PHE A 1 196 ? 2.608 -8.187 -3.954 1.00 96.12 196 PHE A CA 1
ATOM 1545 C C . PHE A 1 196 ? 4.035 -7.881 -3.482 1.00 96.12 196 PHE A C 1
ATOM 1547 O O . PHE A 1 196 ? 4.242 -7.296 -2.418 1.00 96.12 196 PHE A O 1
ATOM 1554 N N . ASN A 1 197 ? 5.003 -8.211 -4.333 1.00 96.50 197 ASN A N 1
ATOM 1555 C CA . ASN A 1 197 ? 6.387 -7.753 -4.264 1.00 96.50 197 ASN A CA 1
ATOM 1556 C C . ASN A 1 197 ? 6.754 -7.102 -5.598 1.00 96.50 197 ASN A C 1
ATOM 1558 O O . ASN A 1 197 ? 6.396 -7.620 -6.651 1.00 96.50 197 ASN A O 1
ATOM 1562 N N . ILE A 1 198 ? 7.461 -5.979 -5.565 1.00 95.56 198 ILE A N 1
ATOM 1563 C CA . ILE A 1 198 ? 8.002 -5.298 -6.739 1.00 95.56 198 ILE A CA 1
ATOM 1564 C C . ILE A 1 198 ? 9.517 -5.327 -6.625 1.00 95.56 198 ILE A C 1
ATOM 1566 O O . ILE A 1 198 ? 10.074 -4.787 -5.671 1.00 95.56 198 ILE A O 1
ATOM 1570 N N . GLU A 1 199 ? 10.169 -5.932 -7.609 1.00 95.38 199 GLU A N 1
ATOM 1571 C CA . GLU A 1 199 ? 11.617 -6.128 -7.629 1.00 95.38 199 GLU A CA 1
ATOM 1572 C C . GLU A 1 199 ? 12.218 -5.502 -8.881 1.00 95.38 199 GLU A C 1
ATOM 1574 O O . GLU A 1 199 ? 11.688 -5.650 -9.985 1.00 95.38 199 GLU A O 1
ATOM 1579 N N . TYR A 1 200 ? 13.340 -4.805 -8.727 1.00 93.75 200 TYR A N 1
ATOM 1580 C CA . TYR A 1 200 ? 14.082 -4.269 -9.861 1.00 93.75 200 TYR A CA 1
ATOM 1581 C C . TYR A 1 200 ? 14.887 -5.362 -10.540 1.00 93.75 200 TYR A C 1
ATOM 1583 O O . TYR A 1 200 ? 15.776 -5.971 -9.950 1.00 93.75 200 TYR A O 1
ATOM 1591 N N . THR A 1 201 ? 14.591 -5.580 -11.813 1.00 92.44 201 THR A N 1
ATOM 1592 C CA . THR A 1 201 ? 15.143 -6.706 -12.570 1.00 92.44 201 THR A CA 1
ATOM 1593 C C . THR A 1 201 ? 16.234 -6.280 -13.533 1.00 92.44 201 THR A C 1
ATOM 1595 O O . THR A 1 201 ? 17.182 -7.030 -13.764 1.00 92.44 201 THR A O 1
ATOM 1598 N N . LYS A 1 202 ? 16.138 -5.072 -14.100 1.00 88.62 202 LYS A N 1
ATOM 1599 C CA . LYS A 1 202 ? 17.067 -4.640 -15.141 1.00 88.62 202 LYS A CA 1
ATOM 1600 C C . LYS A 1 202 ? 17.173 -3.125 -15.242 1.00 88.62 202 LYS A C 1
ATOM 1602 O O . LYS A 1 202 ? 16.177 -2.406 -15.279 1.00 88.62 202 LYS A O 1
ATOM 1607 N N . SER A 1 203 ? 18.410 -2.649 -15.372 1.00 82.75 203 SER A N 1
ATOM 1608 C CA . SER A 1 203 ? 18.697 -1.268 -15.761 1.00 82.75 203 SER A CA 1
ATOM 1609 C C . SER A 1 203 ? 18.587 -1.091 -17.267 1.00 82.75 203 SER A C 1
ATOM 1611 O O . SER A 1 203 ? 18.982 -1.968 -18.038 1.00 82.75 203 SER A O 1
ATOM 1613 N N . TYR A 1 204 ? 18.123 0.078 -17.697 1.00 74.38 204 TYR A N 1
ATOM 1614 C CA . TYR A 1 204 ? 18.295 0.492 -19.085 1.00 74.38 204 TYR A CA 1
ATOM 1615 C C . TYR A 1 204 ? 19.783 0.651 -19.436 1.00 74.38 204 TYR A C 1
ATOM 1617 O O . TYR A 1 204 ? 20.634 0.809 -18.558 1.00 74.38 204 TYR A O 1
ATOM 1625 N N . ASP A 1 205 ? 20.084 0.595 -20.736 1.00 69.50 205 ASP A N 1
ATOM 1626 C CA . ASP A 1 205 ? 21.441 0.674 -21.288 1.00 69.50 205 ASP A CA 1
ATOM 1627 C C . ASP A 1 205 ? 22.196 1.925 -20.785 1.00 69.50 205 ASP A C 1
ATOM 1629 O O . ASP A 1 205 ? 21.689 3.050 -20.865 1.00 69.50 205 ASP A O 1
ATOM 1633 N N . LYS A 1 206 ? 23.449 1.736 -20.340 1.00 63.69 206 LYS A N 1
ATOM 1634 C CA . LYS A 1 206 ? 24.370 2.793 -19.876 1.00 63.69 206 LYS A CA 1
ATOM 1635 C C . LYS A 1 206 ? 24.499 3.945 -20.875 1.00 63.69 206 LYS A C 1
ATOM 1637 O O . LYS A 1 206 ? 24.781 5.078 -20.489 1.00 63.69 206 LYS A O 1
ATOM 1642 N N . LYS A 1 207 ? 24.315 3.688 -22.175 1.00 64.69 207 LYS A N 1
ATOM 1643 C CA . LYS A 1 207 ? 24.329 4.741 -23.207 1.00 64.69 207 LYS A CA 1
ATOM 1644 C C . LYS A 1 207 ? 23.191 5.750 -23.035 1.00 64.69 207 LYS A C 1
ATOM 1646 O O . LYS A 1 207 ? 23.417 6.945 -23.224 1.00 64.69 207 LYS A O 1
ATOM 1651 N N . LEU A 1 208 ? 21.996 5.285 -22.671 1.00 64.12 208 LEU A N 1
ATOM 1652 C CA . LEU A 1 208 ? 20.828 6.137 -22.448 1.00 64.12 208 LEU A CA 1
ATOM 1653 C C . LEU A 1 208 ? 20.991 6.948 -21.158 1.00 64.12 208 LEU A C 1
ATOM 1655 O O . LEU A 1 208 ? 20.799 8.162 -21.173 1.00 64.12 208 LEU A O 1
ATOM 1659 N N . GLU A 1 209 ? 21.456 6.298 -20.089 1.00 63.22 209 GLU A N 1
ATOM 1660 C CA . GLU A 1 209 ? 21.793 6.943 -18.815 1.00 63.22 209 GLU A CA 1
ATOM 1661 C C . GLU A 1 209 ? 22.806 8.083 -19.011 1.00 63.22 209 GLU A C 1
ATOM 1663 O O . GLU A 1 209 ? 22.561 9.228 -18.626 1.00 63.22 209 GLU A O 1
ATOM 1668 N N . ASN A 1 210 ? 23.908 7.806 -19.715 1.00 64.75 210 ASN A N 1
ATOM 1669 C CA . ASN A 1 210 ? 24.930 8.804 -20.024 1.00 64.75 210 ASN A CA 1
ATOM 1670 C C . ASN A 1 210 ? 24.388 9.956 -20.883 1.00 64.75 210 ASN A C 1
ATOM 1672 O O . ASN A 1 210 ? 24.790 11.104 -20.691 1.00 64.75 210 ASN A O 1
ATOM 1676 N N . SER A 1 211 ? 23.475 9.679 -21.818 1.00 67.19 211 SER A N 1
ATOM 1677 C CA . SER A 1 211 ? 22.845 10.715 -22.643 1.00 67.19 211 SER A CA 1
ATOM 1678 C C . SER A 1 211 ? 22.012 11.682 -21.796 1.00 67.19 211 SER A C 1
ATOM 1680 O O . SER A 1 211 ? 22.171 12.896 -21.932 1.00 67.19 211 SER A O 1
ATOM 1682 N N . VAL A 1 212 ? 21.181 11.161 -20.888 1.00 65.69 212 VAL A N 1
ATOM 1683 C CA . VAL A 1 212 ? 20.345 11.970 -19.983 1.00 65.69 212 VAL A CA 1
ATOM 1684 C C . VAL A 1 212 ? 21.217 12.783 -19.025 1.00 65.69 212 VAL A C 1
ATOM 1686 O O . VAL A 1 212 ? 21.041 13.995 -18.901 1.00 65.69 212 VAL A O 1
ATOM 1689 N N . VAL A 1 213 ? 22.223 12.156 -18.405 1.00 67.25 213 VAL A N 1
ATOM 1690 C CA . VAL A 1 213 ? 23.165 12.838 -17.500 1.00 67.25 213 VAL A CA 1
ATOM 1691 C C . VAL A 1 213 ? 23.903 13.973 -18.216 1.00 67.25 213 VAL A C 1
ATOM 1693 O O . VAL A 1 213 ? 24.066 15.059 -17.656 1.00 67.25 213 VAL A O 1
ATOM 1696 N N . ASN A 1 214 ? 24.335 13.758 -19.459 1.00 68.81 214 ASN A N 1
ATOM 1697 C CA . ASN A 1 214 ? 25.021 14.783 -20.244 1.00 68.81 214 ASN A CA 1
ATOM 1698 C C . ASN A 1 214 ? 24.095 15.947 -20.621 1.00 68.81 214 ASN A C 1
ATOM 1700 O O . ASN A 1 214 ? 24.528 17.101 -20.603 1.00 68.81 214 ASN A O 1
ATOM 1704 N N . GLU A 1 215 ? 22.826 15.676 -20.920 1.00 68.12 215 GLU A N 1
ATOM 1705 C CA . GLU A 1 215 ? 21.836 16.714 -21.205 1.00 68.12 215 GLU A CA 1
ATOM 1706 C C . GLU A 1 215 ? 21.494 17.548 -19.961 1.00 68.12 215 GLU A C 1
ATOM 1708 O O . GLU A 1 215 ? 21.516 18.780 -20.035 1.00 68.12 215 GLU A O 1
ATOM 1713 N N . LEU A 1 216 ? 21.300 16.908 -18.804 1.00 64.69 216 LEU A N 1
ATOM 1714 C CA . LEU A 1 216 ? 21.094 17.592 -17.523 1.00 64.69 216 LEU A CA 1
ATOM 1715 C C . LEU A 1 216 ? 22.305 18.456 -17.139 1.00 64.69 216 LEU A C 1
ATOM 1717 O O . LEU A 1 216 ? 22.147 19.622 -16.775 1.00 64.69 216 LEU A O 1
ATOM 1721 N N . LYS A 1 217 ? 23.532 17.935 -17.300 1.00 66.94 217 LYS A N 1
ATOM 1722 C CA . LYS A 1 217 ? 24.772 18.704 -17.085 1.00 66.94 217 LYS A CA 1
ATOM 1723 C C . LYS A 1 217 ? 24.872 19.905 -18.023 1.00 66.94 217 LYS A C 1
ATOM 1725 O O . LYS A 1 217 ? 25.285 20.980 -17.591 1.00 66.94 217 LYS A O 1
ATOM 1730 N N . ARG A 1 218 ? 24.497 19.747 -19.297 1.00 69.81 218 ARG A N 1
ATOM 1731 C CA . ARG A 1 218 ? 24.471 20.849 -20.270 1.00 69.81 218 ARG A CA 1
ATOM 1732 C C . ARG A 1 218 ? 23.505 21.948 -19.828 1.00 69.81 218 ARG A C 1
ATOM 1734 O O . ARG A 1 218 ? 23.862 23.114 -19.926 1.00 69.81 218 ARG A O 1
ATOM 1741 N N . MET A 1 219 ? 22.333 21.584 -19.307 1.00 60.44 219 MET A N 1
ATOM 1742 C CA . MET A 1 219 ? 21.335 22.541 -18.816 1.00 60.44 219 MET A CA 1
ATOM 1743 C C . MET A 1 219 ? 21.759 23.259 -17.535 1.00 60.44 219 MET A C 1
ATOM 1745 O O . MET A 1 219 ? 21.596 24.472 -17.436 1.00 60.44 219 MET A O 1
ATOM 1749 N N . ALA A 1 220 ? 22.347 22.535 -16.580 1.00 59.06 220 ALA A N 1
ATOM 1750 C CA . ALA A 1 220 ? 22.886 23.130 -15.357 1.00 59.06 220 ALA A CA 1
ATOM 1751 C C . ALA A 1 220 ? 24.000 24.148 -15.664 1.00 59.06 220 ALA A C 1
ATOM 1753 O O . ALA A 1 220 ? 24.096 25.188 -15.019 1.00 59.06 220 ALA A O 1
ATOM 1754 N N . ARG A 1 221 ? 24.813 23.879 -16.697 1.00 64.81 221 ARG A N 1
ATOM 1755 C CA . ARG A 1 221 ? 25.854 24.796 -17.187 1.00 64.81 221 ARG A CA 1
ATOM 1756 C C . ARG A 1 221 ? 25.306 25.968 -18.000 1.00 64.81 221 ARG A C 1
ATOM 1758 O O . ARG A 1 221 ? 25.965 26.997 -18.077 1.00 64.81 221 ARG A O 1
ATOM 1765 N N . SER A 1 222 ? 24.132 25.831 -18.615 1.00 55.31 222 SER A N 1
ATOM 1766 C CA . SER A 1 222 ? 23.564 26.843 -19.509 1.00 55.31 222 SER A CA 1
ATOM 1767 C C . SER A 1 222 ? 22.662 27.863 -18.809 1.00 55.31 222 SER A C 1
ATOM 1769 O O . SER A 1 222 ? 21.833 28.440 -19.508 1.00 55.31 222 SER A O 1
ATOM 1771 N N . GLY A 1 223 ? 22.771 28.021 -17.476 1.00 50.19 223 GLY A N 1
ATOM 1772 C CA . GLY A 1 223 ? 22.011 28.944 -16.608 1.00 50.19 223 GLY A CA 1
ATOM 1773 C C . GLY A 1 223 ? 20.975 29.788 -17.352 1.00 50.19 223 GLY A C 1
ATOM 1774 O O . GLY A 1 223 ? 21.344 30.769 -17.988 1.00 50.19 223 GLY A O 1
ATOM 1775 N N . ILE A 1 224 ? 19.716 29.330 -17.349 1.00 49.31 224 ILE A N 1
ATOM 1776 C CA . ILE A 1 224 ? 18.613 29.749 -18.235 1.00 49.31 224 ILE A CA 1
ATOM 1777 C C . ILE A 1 224 ? 18.784 31.171 -18.810 1.00 49.31 224 ILE A C 1
ATOM 1779 O O . ILE A 1 224 ? 18.485 32.169 -18.160 1.00 49.31 224 ILE A O 1
ATOM 1783 N N . LYS A 1 225 ? 19.149 31.244 -20.094 1.00 40.06 225 LYS A N 1
ATOM 1784 C CA . LYS A 1 225 ? 18.595 32.229 -21.031 1.00 40.06 225 LYS A CA 1
ATOM 1785 C C . LYS A 1 225 ? 17.932 31.454 -22.162 1.00 40.06 225 LYS A C 1
ATOM 1787 O O . LYS A 1 225 ? 18.587 30.694 -22.871 1.00 40.06 225 LYS A O 1
ATOM 1792 N N . VAL A 1 226 ? 16.614 31.598 -22.282 1.00 40.44 226 VAL A N 1
ATOM 1793 C CA . VAL A 1 226 ? 15.795 30.954 -23.319 1.00 40.44 226 VAL A CA 1
ATOM 1794 C C . VAL A 1 226 ? 16.349 31.333 -24.703 1.00 40.44 226 VAL A C 1
ATOM 1796 O O . VAL A 1 226 ? 16.371 32.522 -25.021 1.00 40.44 226 VAL A O 1
ATOM 1799 N N . PRO A 1 227 ? 16.802 30.381 -25.545 1.00 40.38 227 PRO A N 1
ATOM 1800 C CA . PRO A 1 227 ? 17.261 30.711 -26.887 1.00 40.38 227 PRO A CA 1
ATOM 1801 C C . PRO A 1 227 ? 16.060 30.915 -27.815 1.00 40.38 227 PRO A C 1
ATOM 1803 O O . PRO A 1 227 ? 15.146 30.088 -27.861 1.00 40.38 227 PRO A O 1
ATOM 1806 N N . THR A 1 228 ? 16.090 32.005 -28.576 1.00 46.38 228 THR A N 1
ATOM 1807 C CA . THR A 1 228 ? 15.111 32.373 -29.606 1.00 46.38 228 THR A CA 1
ATOM 1808 C C . THR A 1 228 ? 14.962 31.298 -30.698 1.00 46.38 228 THR A C 1
ATOM 1810 O O . THR A 1 228 ? 15.858 30.486 -30.951 1.00 46.38 228 THR A O 1
ATOM 1813 N N . ASP A 1 229 ? 13.789 31.289 -31.342 1.00 43.16 229 ASP A N 1
ATOM 1814 C CA . ASP A 1 229 ? 13.147 30.185 -32.085 1.00 43.16 229 ASP A CA 1
ATOM 1815 C C . ASP A 1 229 ? 13.939 29.464 -33.196 1.00 43.16 229 ASP A C 1
ATOM 1817 O O . ASP A 1 229 ? 13.498 28.422 -33.689 1.00 43.16 229 ASP A O 1
ATOM 1821 N N . ARG A 1 230 ? 15.129 29.929 -33.586 1.00 39.38 230 ARG A N 1
ATOM 1822 C CA . ARG A 1 230 ? 15.918 29.284 -34.651 1.00 39.38 230 ARG A CA 1
ATOM 1823 C C . ARG A 1 230 ? 16.622 27.990 -34.217 1.00 39.38 230 ARG A C 1
ATOM 1825 O O . ARG A 1 230 ? 16.857 27.131 -35.064 1.00 39.38 230 ARG A O 1
ATOM 1832 N N . SER A 1 231 ? 16.890 27.782 -32.924 1.00 42.59 231 SER A N 1
ATOM 1833 C CA . SER A 1 231 ? 17.588 26.576 -32.424 1.00 42.59 231 SER A CA 1
ATOM 1834 C C . SER A 1 231 ? 16.680 25.344 -32.238 1.00 42.59 231 SER A C 1
ATOM 1836 O O . SER A 1 231 ? 17.153 24.205 -32.289 1.00 42.59 231 SER A O 1
ATOM 1838 N N . LYS A 1 232 ? 15.358 25.539 -32.102 1.00 40.53 232 LYS A N 1
ATOM 1839 C CA . LYS A 1 232 ? 14.378 24.453 -31.895 1.00 40.53 232 LYS A CA 1
ATOM 1840 C C . LYS A 1 232 ? 14.278 23.501 -33.096 1.00 40.53 232 LYS A C 1
ATOM 1842 O O . LYS A 1 232 ? 14.179 22.288 -32.910 1.00 40.53 232 LYS A O 1
ATOM 1847 N N . LYS A 1 233 ? 14.366 24.017 -34.331 1.00 41.19 233 LYS A N 1
ATOM 1848 C CA . LYS A 1 233 ? 14.226 23.208 -35.562 1.00 41.19 233 LYS A CA 1
ATOM 1849 C C . LYS A 1 233 ? 15.382 22.222 -35.789 1.00 41.19 233 LYS A C 1
ATOM 1851 O O . LYS A 1 233 ? 15.148 21.133 -36.308 1.00 41.19 233 LYS A O 1
ATOM 1856 N N . GLN A 1 234 ? 16.607 22.545 -35.370 1.00 42.16 234 GLN A N 1
ATOM 1857 C CA . GLN A 1 234 ? 17.756 21.642 -35.545 1.00 42.16 234 GLN A CA 1
ATOM 1858 C C . GLN A 1 234 ? 17.760 20.479 -34.544 1.00 42.16 234 GLN A C 1
ATOM 1860 O O . GLN A 1 234 ? 18.173 19.372 -34.888 1.00 42.16 234 GLN A O 1
ATOM 1865 N N . ILE A 1 235 ? 17.240 20.692 -33.333 1.00 42.78 235 ILE A N 1
ATOM 1866 C CA . ILE A 1 235 ? 17.153 19.641 -32.311 1.00 42.78 235 ILE A CA 1
ATOM 1867 C C . ILE A 1 235 ? 16.047 18.636 -32.661 1.00 42.78 235 ILE A C 1
ATOM 1869 O O . ILE A 1 235 ? 16.245 17.437 -32.496 1.00 42.78 235 ILE A O 1
ATOM 1873 N N . ILE A 1 236 ? 14.908 19.078 -33.207 1.00 41.72 236 ILE A N 1
ATOM 1874 C CA . ILE A 1 236 ? 13.810 18.183 -33.623 1.00 41.72 236 ILE A CA 1
ATOM 1875 C C . ILE A 1 236 ? 14.255 17.225 -34.743 1.00 41.72 236 ILE A C 1
ATOM 1877 O O . ILE A 1 236 ? 13.936 16.038 -34.698 1.00 41.72 236 ILE A O 1
ATOM 1881 N N . LYS A 1 237 ? 15.084 17.691 -35.686 1.00 40.72 237 LYS A N 1
ATOM 1882 C CA . LYS A 1 237 ? 15.557 16.874 -36.817 1.00 40.72 237 LYS A CA 1
ATOM 1883 C C . LYS A 1 237 ? 16.466 15.707 -36.398 1.00 40.72 237 LYS A C 1
ATOM 1885 O O . LYS A 1 237 ? 16.489 14.687 -37.076 1.00 40.72 237 LYS A O 1
ATOM 1890 N N . LYS A 1 238 ? 17.175 15.815 -35.265 1.00 43.72 238 LYS A N 1
ATOM 1891 C CA . LYS A 1 238 ? 18.085 14.760 -34.773 1.00 43.72 238 LYS A CA 1
ATOM 1892 C C . LYS A 1 238 ? 17.373 13.576 -34.102 1.00 43.72 238 LYS A C 1
ATOM 1894 O O . LYS A 1 238 ? 17.947 12.494 -34.060 1.00 43.72 238 LYS A O 1
ATOM 1899 N N . PHE A 1 239 ? 16.142 13.757 -33.619 1.00 39.28 239 PHE A N 1
ATOM 1900 C CA . PHE A 1 239 ? 15.371 12.703 -32.938 1.00 39.28 239 PHE A CA 1
ATOM 1901 C C . PHE A 1 239 ? 14.380 11.961 -33.851 1.00 39.28 239 PHE A C 1
ATOM 1903 O O . PHE A 1 239 ? 13.839 10.943 -33.445 1.00 39.28 239 PHE A O 1
ATOM 1910 N N . SER A 1 240 ? 14.167 12.424 -35.089 1.00 36.78 240 SER A N 1
ATOM 1911 C CA . SER A 1 240 ? 13.217 11.810 -36.034 1.00 36.78 240 SER A CA 1
ATOM 1912 C C . SER A 1 240 ? 13.829 10.749 -36.967 1.00 36.78 240 SER A C 1
ATOM 1914 O O . SER A 1 240 ? 13.109 10.201 -37.796 1.00 36.78 240 SER A O 1
ATOM 1916 N N . ILE A 1 241 ? 15.140 10.479 -36.889 1.00 40.00 241 ILE A N 1
ATOM 1917 C CA . ILE A 1 241 ? 15.862 9.639 -37.875 1.00 40.00 241 ILE A CA 1
ATOM 1918 C C . ILE A 1 241 ? 16.262 8.257 -37.318 1.00 40.00 241 ILE A C 1
ATOM 1920 O O . ILE A 1 241 ? 16.878 7.464 -38.016 1.00 40.00 241 ILE A O 1
ATOM 1924 N N . ARG A 1 242 ? 15.884 7.894 -36.090 1.00 41.66 242 ARG A N 1
ATOM 1925 C CA . ARG A 1 242 ? 16.091 6.521 -35.596 1.00 41.66 242 ARG A CA 1
ATOM 1926 C C . ARG A 1 242 ? 14.751 5.803 -35.472 1.00 41.66 242 ARG A C 1
ATOM 1928 O O . ARG A 1 242 ? 14.175 5.769 -34.390 1.00 41.66 242 ARG A O 1
ATOM 1935 N N . LYS A 1 243 ? 14.251 5.339 -36.622 1.00 37.28 243 LYS A N 1
ATOM 1936 C CA . LYS A 1 243 ? 13.377 4.161 -36.700 1.00 37.28 243 LYS A CA 1
ATOM 1937 C C . LYS A 1 243 ? 14.230 2.910 -36.531 1.00 37.28 243 LYS A C 1
ATOM 1939 O O . LYS A 1 243 ? 15.398 2.962 -36.981 1.00 37.28 243 LYS A O 1
#

Foldseek 3Di:
DDDDDPVCLQPDFKDKLQWFALFKKKKDWQAFADKKKKFKDWPNHTLDIAIEGEAQPDDAQEDEDANANVSRVVDDHYHYHYGHGHMYMYHHNHDTTRMWMFMGDVPHTPDISLADAFPMKMKGARQAAAWKKKDFPLLRAIAIEGEHDDDCVVPVVDPDAAEDEAESVCRVPHRYDYHYNRYMYIYGDHPRRSIIMMGGDDDDDPVVVVVVVVVVVVPVVCPDDDDPDPVVVVVVVVPPPDD

Radius of gyration: 21.71 Å; chains: 1; bounding box: 45×49×61 Å

pLDDT: mean 83.33, std 17.14, range [36.78, 97.56]